Protein 4G6D (pdb70)

Solvent-accessible surface area: 13096 Å² total; per-residue (Å²): 99,93,85,49,27,48,66,12,5,70,86,3,43,12,12,20,6,10,3,0,31,4,51,76,9,66,20,15,63,87,96,5,13,24,34,1,0,2,39,2,10,6,39,91,114,75,107,0,116,85,8,32,57,87,3,80,46,70,57,184,91,155,5,22,6,76,31,113,70,53,104,65,0,24,0,47,0,65,27,118,111,188,68,99,102,79,26,86,134,1,40,6,101,40,2,16,18,0,9,0,5,3,7,0,0,14,0,35,18,4,91,101,31,83,29,0,26,4,78,25,40,225,22,109,15,38,58,13,4,53,2,108,97,76,69,119,118,46,10,152,57,92,89,43,30,0,78,42,51,154,13,105,0,45,14,0,73,133,34,1,58,111,7,5,103,81,0,108,145,90,58,8,29,8,23,70,91,176,51,72,52,106,49,1,94,79,0,3,119,46,0,0,84,42,0,77,52,15,45,82,88,3,24,76,111,50,43,119,64,51,84,111,102,36,56,64,118,12,86,163,85,66,156,94,45,32,6,40,52,0,0,59,116,34,46,129,56,7,33,68,44,0,9,25,1,1,16,0,1,5,0,0,7,15,0,71,61,24,31,125

Sequence (260 aa):
MKEQLEDVLDTLTDREENVLRLRFGLDDGRTRTLEEVGKVFGVTRERIRQIEAKALRKLRHPMKLKILDKDNATLNVFHRNKEHKTIDNVPTANLVDWYPLSNAYEYKLSRNGEYLELKRLRSTLPSSYGLDDNNQDIIRDNNHRCKIGYWYNPAVRKDNLKIIEKKAKQYGLPIITEEEYDANTVEEQGFRDIGVIFQSLKTIVVTRYLEGKTEEELRIFNMKSEESQLNEALKESDFSVDLTYSDLGQIYNMLLLMKKISK

Radius of gyration: 18.85 Å; Cα contacts (8 Å, |Δi|>4): 383; chains: 2; bounding box: 41×58×44 Å

CATH classification: 1.10.10.10

B-factor: mean 64.79, std 20.41, range [29.67, 164.56]

Nearest PDB structures (foldseek):
  4g94-assembly1_A  TM=1.016E+00  e=2.029E-08  Staphylococcus aureus subsp. aureus NCTC 8325
  6onu-assembly4_H  TM=9.086E-01  e=3.773E-06  Mycobacterium tuberculosis H37Rv
  6cuu-assembly1_F  TM=8.692E-01  e=2.028E-05  Thermus thermophilus HB27
  6kqn-assembly1_F  TM=8.540E-01  e=2.154E-05  Thermus thermophilus HB8
  6lts-assembly1_F  TM=8.524E-01  e=3.088E-05  Thermus thermophilus HB8

Foldseek 3Di:
DLVLLVVLLVPDDPLLSVLVCQQCVVDVNDHDQLVVSCVVVVHDSVVSVVSVVVSVVSSPDD/DDWADPELFWIKDWAAEDDRDIDIGTRDGLLPCLFAPALFPQWDWHADNVRQKTWIAGHPDPADDFLPDRHDDVVQRVDQLQIGGPPRRGRNRRNVVSVVLQVVCVVQVADFSNDDDALVRLVVNVVSLVVVVVVLLVVLLVVCCVPVVDPCVVVLVVDDSVVSSVVSVVPDDVVSSNVVRSSSSVVSRSVSRNSSRD

Secondary structure (DSSP, 8-state):
-HHHHHHHHHTS-HHHHHHHHHHHTTTTS----HHHHHHHHTS-HHHHHHHHHHHHHHHH--/-EEEE-SSSEEEEEEEEETTEEEEEEEEESTTGGGTS---TTEEEEE-TTSSEEEEEE-S--SPPBTTBSS--HHHHSSGGGSEETTT---HHHHHHHHHHHHHHHHTT---TTS---HHHHHHHHHHHHHHHHHHHHHHHHHHHHTT-STTHHHHTTS-HHHHHHHHHHT--HHHHHHHHHHHHHHHHHHHHHHHH-

Organism: Staphylococcus aureus (strain NCTC 8325 / PS 47) (NCBI:txid93061)

InterPro domains:
  IPR000943 RNA polymerase sigma-70 [PR00046] (159-172)
  IPR000943 RNA polymerase sigma-70 [PR00046] (183-191)
  IPR000943 RNA polymerase sigma-70 [PR00046] (307-319)
  IPR000943 RNA polymerase sigma-70 [PR00046] (328-343)
  IPR000943 RNA polymerase sigma-70 [PR00046] (343-354)
  IPR000943 RNA polymerase sigma-70 [PS00715] (159-172)
  IPR000943 RNA polymerase sigma-70 [PS00716] (328-354)
  IPR007127 RNA polymerase sigma factor 70, region 1.1 [PF03979] (24-79)
  IPR007624 RNA polymerase sigma-70 region 3 [PF04539] (214-290)
  IPR007627 RNA polymerase sigma-70 region 2 [PF04542] (135-205)
  IPR007630 RNA polymerase sigma-70 region 4 [PF04545] (303-356)
  IPR009042 RNA polymerase sigma-70 region 1.2 [PF00140] (97-129)
  IPR012760 RNA polymerase sigma factor RpoD, C-terminal [TIGR02393] (131-367)
  IPR013324 RNA polymerase sigma factor, region 3/4-like [SSF88659] (208-281)
  IPR013324 RNA polymerase sigma factor, region 3/4-like [SSF88659] (265-366)
  IPR013325 RNA polymerase sigma factor, region 2 [SSF88946] (96-205)
  IPR014284 RNA polymerase sigma-70-like domain [TIGR02937] (133-356)
  IPR028630 RNA polymerase sigma factor RpoD [MF_00963] (13-368)
  IPR036388 Winged helix-like DNA-binding domain superfamily [G3DSA:1.10.10.10] (208-284)
  IPR036388 Winged helix-like DNA-binding domain superfamily [G3DSA:1.10.10.10] (285-368)

Structure (mmCIF, N/CA/C/O backbone):
data_4G6D
#
_entry.id   4G6D
#
_cell.length_a   38.381
_cell.length_b   64.724
_cell.length_c   108.721
_cell.angle_alpha   90.00
_cell.angle_beta   90.00
_cell.angle_gamma   90.00
#
_symmetry.space_group_name_H-M   'P 21 21 21'
#
loop_
_entity.id
_entity.type
_entity.pdbx_description
1 polymer 'RNA polymerase sigma factor rpoD'
2 polymer ORF067
3 water water
#
loop_
_atom_site.group_PDB
_atom_site.id
_atom_site.type_symbol
_atom_site.label_atom_id
_atom_site.label_alt_id
_atom_site.label_comp_id
_atom_site.label_asym_id
_atom_site.label_entity_id
_atom_site.label_seq_id
_atom_site.pdbx_PDB_ins_code
_atom_site.Cartn_x
_atom_site.Cartn_y
_atom_site.Cartn_z
_atom_site.occupancy
_atom_site.B_iso_or_equiv
_atom_site.auth_seq_id
_atom_site.auth_comp_id
_atom_site.auth_asym_id
_atom_site.auth_atom_id
_atom_site.pdbx_PDB_model_num
ATOM 1 N N . MET A 1 1 ? 32.251 5.515 -4.880 1.00 116.15 538 MET A N 1
ATOM 2 C CA . MET A 1 1 ? 31.490 6.314 -3.927 1.00 116.23 538 MET A CA 1
ATOM 3 C C . MET A 1 1 ? 32.151 6.282 -2.559 1.00 116.21 538 MET A C 1
ATOM 4 O O . MET A 1 1 ? 31.548 5.834 -1.589 1.00 116.00 538 MET A O 1
ATOM 6 N N . LYS A 1 2 ? 33.397 6.744 -2.492 1.00 116.90 539 LYS A N 1
ATOM 7 C CA . LYS A 1 2 ? 34.138 6.784 -1.232 1.00 114.01 539 LYS A CA 1
ATOM 8 C C . LYS A 1 2 ? 33.747 7.993 -0.387 1.00 112.24 539 LYS A C 1
ATOM 9 O O . LYS A 1 2 ? 33.630 7.900 0.835 1.00 111.53 539 LYS A O 1
ATOM 11 N N . GLU A 1 3 ? 33.546 9.128 -1.045 1.00 111.01 540 GLU A N 1
ATOM 12 C CA . GLU A 1 3 ? 33.187 10.357 -0.349 1.00 109.95 540 GLU A CA 1
ATOM 13 C C . GLU A 1 3 ? 31.709 10.364 0.032 1.00 107.71 540 GLU A C 1
ATOM 14 O O . GLU A 1 3 ? 31.335 10.804 1.125 1.00 106.56 540 GLU A O 1
ATOM 1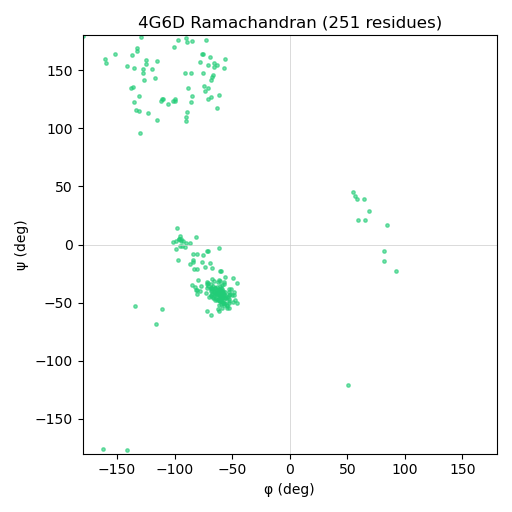6 N N . GLN A 1 4 ? 30.873 9.876 -0.880 1.00 106.51 541 GLN A N 1
ATOM 17 C CA . GLN A 1 4 ? 29.433 9.848 -0.662 1.00 104.02 541 GLN A CA 1
ATOM 18 C C . GLN A 1 4 ? 29.067 8.854 0.438 1.00 98.84 541 GLN A C 1
ATOM 19 O O . GLN A 1 4 ? 28.237 9.153 1.310 1.00 97.93 541 GLN A O 1
ATOM 21 N N . LEU A 1 5 ? 29.695 7.679 0.402 1.00 94.31 542 LEU A N 1
ATOM 22 C CA . LEU A 1 5 ? 29.468 6.669 1.430 1.00 87.59 542 LEU A CA 1
ATOM 23 C C . LEU A 1 5 ? 29.875 7.214 2.786 1.00 84.32 542 LEU A C 1
ATOM 24 O O . LEU A 1 5 ? 29.195 6.980 3.782 1.00 81.84 542 LEU A O 1
ATOM 29 N N . GLU A 1 6 ? 30.973 7.962 2.806 1.00 83.66 543 GLU A N 1
ATOM 30 C CA . GLU A 1 6 ? 31.425 8.644 4.014 1.00 80.01 543 GLU A CA 1
ATOM 31 C C . GLU A 1 6 ? 30.405 9.666 4.533 1.00 75.21 543 GLU A C 1
ATOM 32 O O . GLU A 1 6 ? 30.092 9.687 5.729 1.00 75.45 543 GLU A O 1
ATOM 34 N N . ASP A 1 7 ? 29.881 10.509 3.649 1.00 72.84 544 ASP A N 1
ATOM 35 C CA . ASP A 1 7 ? 28.868 11.471 4.080 1.00 70.86 544 ASP A CA 1
ATOM 36 C C . ASP A 1 7 ? 27.669 10.732 4.672 1.00 66.08 544 ASP A C 1
ATOM 37 O O . ASP A 1 7 ? 27.145 11.145 5.702 1.00 67.90 544 ASP A O 1
ATOM 39 N N . VAL A 1 8 ? 27.269 9.620 4.054 1.00 60.64 545 VAL A N 1
ATOM 40 C CA . VAL A 1 8 ? 26.200 8.780 4.632 1.00 60.50 545 VAL A CA 1
ATOM 41 C C . VAL A 1 8 ? 26.564 8.243 6.013 1.00 53.71 545 VAL A C 1
ATOM 42 O O . VAL A 1 8 ? 25.780 8.318 6.953 1.00 51.53 545 VAL A O 1
ATOM 46 N N . LEU A 1 9 ? 27.760 7.690 6.141 1.00 54.72 546 LEU A N 1
ATOM 47 C CA . LEU A 1 9 ? 28.160 7.139 7.424 1.00 53.65 546 LEU A CA 1
ATOM 48 C C . LEU A 1 9 ? 28.091 8.206 8.506 1.00 51.99 546 LEU A C 1
ATOM 49 O O . LEU A 1 9 ? 27.739 7.923 9.650 1.00 50.82 546 LEU A O 1
ATOM 54 N N . ASP A 1 10 ? 28.382 9.448 8.140 1.00 57.53 547 ASP A N 1
ATOM 55 C CA . ASP A 1 10 ? 28.308 10.531 9.120 1.00 60.13 547 ASP A CA 1
ATOM 56 C C . ASP A 1 10 ? 26.899 10.712 9.702 1.00 58.81 547 ASP A C 1
ATOM 57 O O . ASP A 1 10 ? 26.732 11.238 10.803 1.00 58.16 547 ASP A O 1
ATOM 62 N N . THR A 1 11 ? 25.887 10.262 8.970 1.00 56.95 548 THR A N 1
ATOM 63 C CA . THR A 1 11 ? 24.517 10.368 9.460 1.00 57.16 548 THR A CA 1
ATOM 64 C C . THR A 1 11 ? 24.051 9.148 10.257 1.00 54.21 548 THR A C 1
ATOM 65 O O . THR A 1 11 ? 22.933 9.138 10.757 1.00 49.75 548 THR A O 1
ATOM 69 N N . LEU A 1 12 ? 24.896 8.119 10.384 1.00 48.54 549 LEU A N 1
ATOM 70 C CA . LEU A 1 12 ? 24.473 6.938 11.132 1.00 45.45 549 LEU A CA 1
ATOM 71 C C . LEU A 1 12 ? 25.057 6.972 12.515 1.00 45.56 549 LEU A C 1
ATOM 72 O O . LEU A 1 12 ? 25.990 7.727 12.766 1.00 50.19 549 LEU A O 1
ATOM 77 N N . THR A 1 13 ? 24.604 6.081 13.385 1.00 37.07 550 THR A N 1
ATOM 78 C CA . THR A 1 13 ? 25.176 5.977 14.733 1.00 36.51 550 THR A CA 1
ATOM 79 C C . THR A 1 13 ? 26.513 5.280 14.611 1.00 34.07 550 THR A C 1
ATOM 80 O O . THR A 1 13 ? 26.774 4.698 13.561 1.00 35.83 550 THR A O 1
ATOM 84 N N . ASP A 1 14 ? 27.360 5.362 15.645 1.00 38.62 551 ASP A N 1
ATOM 85 C CA . ASP A 1 14 ? 28.607 4.557 15.671 1.00 39.61 551 ASP A CA 1
ATOM 86 C C . ASP A 1 14 ? 28.337 3.103 15.270 1.00 37.71 551 ASP A C 1
ATOM 87 O O . ASP A 1 14 ? 29.017 2.549 14.390 1.00 39.45 551 ASP A O 1
ATOM 92 N N . ARG A 1 15 ? 27.340 2.477 15.890 1.00 36.68 552 ARG A N 1
ATOM 93 C CA . ARG A 1 15 ? 27.100 1.042 15.610 1.00 36.28 552 ARG A CA 1
ATOM 94 C C . ARG A 1 15 ? 26.754 0.724 14.142 1.00 36.73 552 ARG A C 1
ATOM 95 O O . ARG A 1 15 ? 27.298 -0.226 13.545 1.00 35.45 552 ARG A O 1
ATOM 103 N N . GLU A 1 16 ? 25.835 1.504 13.563 1.00 36.69 553 GLU A N 1
ATOM 104 C CA . GLU A 1 16 ? 25.439 1.306 12.170 1.00 35.77 553 GLU A CA 1
ATOM 105 C C . GLU A 1 16 ? 26.581 1.569 11.208 1.00 33.67 553 GLU A C 1
ATOM 106 O O . GLU A 1 16 ? 26.784 0.833 10.224 1.00 43.15 553 GLU A O 1
ATOM 112 N N . GLU A 1 17 ? 27.319 2.650 11.479 1.00 35.20 554 GLU A N 1
ATOM 113 C CA . GLU A 1 17 ? 28.453 2.979 10.610 1.00 38.08 554 GLU A CA 1
ATOM 114 C C . GLU A 1 17 ? 29.434 1.822 10.625 1.00 40.29 554 GLU A C 1
ATOM 115 O O . GLU A 1 17 ? 29.928 1.405 9.577 1.00 41.20 554 GLU A O 1
ATOM 121 N N . ASN A 1 18 ? 29.715 1.282 11.803 1.00 41.23 555 ASN A N 1
ATOM 122 C CA . ASN A 1 18 ? 30.714 0.203 11.849 1.00 36.73 555 ASN A CA 1
ATOM 123 C C . ASN A 1 18 ? 30.247 -1.112 11.237 1.00 39.07 555 ASN A C 1
ATOM 124 O O . ASN A 1 18 ? 31.046 -1.838 10.642 1.00 38.65 555 ASN A O 1
ATOM 129 N N . VAL A 1 19 ? 28.944 -1.408 11.356 1.00 37.71 556 VAL A N 1
ATOM 130 C CA . VAL A 1 19 ? 28.362 -2.457 10.523 1.00 36.75 556 VAL A CA 1
ATOM 131 C C . VAL A 1 19 ? 28.768 -2.310 9.054 1.00 38.07 556 VAL A C 1
ATOM 132 O O . VAL A 1 19 ? 29.182 -3.292 8.402 1.00 38.10 556 VAL A O 1
ATOM 136 N N . LEU A 1 20 ? 28.649 -1.090 8.534 1.00 38.81 557 LEU A N 1
ATOM 137 C CA . LEU A 1 20 ? 28.884 -0.883 7.106 1.00 43.89 557 LEU A CA 1
ATOM 138 C C . LEU A 1 20 ? 30.353 -0.877 6.749 1.00 46.64 557 LEU A C 1
ATOM 139 O O . LEU A 1 20 ? 30.745 -1.327 5.669 1.00 49.94 557 LEU A O 1
ATOM 144 N N . ARG A 1 21 ? 31.168 -0.339 7.644 1.00 45.12 558 ARG A N 1
ATOM 145 C CA . ARG A 1 21 ? 32.606 -0.358 7.430 1.00 44.89 558 ARG A CA 1
ATOM 146 C C . ARG A 1 21 ? 33.060 -1.817 7.320 1.00 44.63 558 ARG A C 1
ATOM 147 O O . ARG A 1 21 ? 33.707 -2.191 6.345 1.00 48.44 558 ARG A O 1
ATOM 155 N N . LEU A 1 22 ? 32.671 -2.643 8.285 1.00 41.10 559 LEU A N 1
ATOM 156 C CA . LEU A 1 22 ? 32.994 -4.075 8.230 1.00 45.87 559 LEU A CA 1
ATOM 157 C C . LEU A 1 22 ? 32.519 -4.712 6.938 1.00 50.32 559 LEU A C 1
ATOM 158 O O . LEU A 1 22 ? 33.288 -5.370 6.208 1.00 51.72 559 LEU A O 1
ATOM 163 N N . ARG A 1 23 ? 31.224 -4.538 6.682 1.00 45.47 560 ARG A N 1
ATOM 164 C CA . ARG A 1 23 ? 30.576 -5.093 5.506 1.00 52.11 560 ARG A CA 1
ATOM 165 C C . ARG A 1 23 ? 31.311 -4.814 4.202 1.00 54.53 560 ARG A C 1
ATOM 166 O O . ARG A 1 23 ? 31.538 -5.722 3.392 1.00 55.55 560 ARG A O 1
ATOM 174 N N . PHE A 1 24 ? 31.662 -3.546 4.003 1.00 51.94 561 PHE A N 1
ATOM 175 C CA . PHE A 1 24 ? 32.259 -3.093 2.761 1.00 52.38 561 PHE A CA 1
ATOM 176 C C . PHE A 1 24 ? 33.775 -3.042 2.803 1.00 52.32 561 PHE A C 1
ATOM 177 O O . PHE A 1 24 ? 34.403 -2.565 1.864 1.00 51.50 561 PHE A O 1
ATOM 185 N N . GLY A 1 25 ? 34.354 -3.498 3.905 1.00 50.44 562 GLY A N 1
ATOM 186 C CA . GLY A 1 25 ? 35.795 -3.614 4.009 1.00 54.34 562 GLY A CA 1
ATOM 187 C C . GLY A 1 25 ? 36.478 -2.269 3.950 1.00 59.17 562 GLY A C 1
ATOM 188 O O . GLY A 1 25 ? 37.533 -2.137 3.352 1.00 62.31 562 GLY A O 1
ATOM 189 N N . LEU A 1 26 ? 35.885 -1.265 4.584 1.00 58.52 563 LEU A N 1
ATOM 190 C CA . LEU A 1 26 ? 36.378 0.103 4.455 1.00 53.98 563 LEU A CA 1
ATOM 191 C C . LEU A 1 26 ? 37.682 0.348 5.213 1.00 54.25 563 LEU A C 1
ATOM 192 O O . LEU A 1 26 ? 38.399 1.299 4.939 1.00 55.16 563 LEU A O 1
ATOM 197 N N . ASP A 1 27 ? 37.987 -0.519 6.164 1.00 52.03 564 ASP A N 1
ATOM 198 C CA . ASP A 1 27 ? 39.175 -0.365 6.995 1.00 48.98 564 ASP A CA 1
ATOM 199 C C . ASP A 1 27 ? 40.251 -1.433 6.719 1.00 54.57 564 ASP A C 1
ATOM 200 O O . ASP A 1 27 ? 41.417 -1.095 6.527 1.00 55.40 564 ASP A O 1
ATOM 205 N N . ASP A 1 28 ? 39.883 -2.713 6.812 1.00 54.69 565 ASP A N 1
ATOM 206 C CA . ASP A 1 28 ? 40.830 -3.811 6.571 1.00 57.29 565 ASP A CA 1
ATOM 207 C C . ASP A 1 28 ? 40.883 -4.269 5.114 1.00 62.57 565 ASP A C 1
ATOM 208 O O . ASP A 1 28 ? 41.574 -5.213 4.781 1.00 66.73 565 ASP A O 1
ATOM 213 N N . GLY A 1 29 ? 40.118 -3.620 4.254 1.00 63.22 566 GLY A N 1
ATOM 214 C CA . GLY A 1 29 ? 40.131 -3.947 2.840 1.00 65.27 566 GLY A CA 1
ATOM 215 C C . GLY A 1 29 ? 39.284 -5.133 2.407 1.00 66.60 566 GLY A C 1
ATOM 216 O O . GLY A 1 29 ? 39.029 -5.314 1.221 1.00 69.13 566 GLY A O 1
ATOM 217 N N . ARG A 1 30 ? 38.839 -5.939 3.360 1.00 65.58 567 ARG A N 1
ATOM 218 C CA . ARG A 1 30 ? 38.117 -7.168 3.039 1.00 68.50 567 ARG A CA 1
ATOM 219 C C . ARG A 1 30 ? 36.639 -7.013 3.314 1.00 64.29 567 ARG A C 1
ATOM 220 O O . ARG A 1 30 ? 36.249 -6.748 4.442 1.00 60.10 567 ARG A O 1
ATOM 228 N N . THR A 1 31 ? 35.820 -7.187 2.283 1.00 67.01 568 THR A N 1
ATOM 229 C CA . THR A 1 31 ? 34.373 -7.182 2.452 1.00 68.58 568 THR A CA 1
ATOM 230 C C . THR A 1 31 ? 34.006 -8.403 3.289 1.00 67.65 568 THR A C 1
ATOM 231 O O . THR A 1 31 ? 34.738 -9.394 3.293 1.00 68.85 568 THR A O 1
ATOM 235 N N . ARG A 1 32 ? 32.903 -8.325 4.027 1.00 62.51 569 ARG A N 1
ATOM 236 C CA . ARG A 1 32 ? 32.520 -9.412 4.915 1.00 60.27 569 ARG A CA 1
ATOM 237 C C . ARG A 1 32 ? 31.083 -9.857 4.659 1.00 63.15 569 ARG A C 1
ATOM 238 O O . ARG A 1 32 ? 30.226 -9.054 4.264 1.00 65.51 569 ARG A O 1
ATOM 246 N N . THR A 1 33 ? 30.832 -11.146 4.866 1.00 63.03 570 THR A N 1
ATOM 247 C CA . THR A 1 33 ? 29.509 -11.717 4.648 1.00 67.78 570 THR A CA 1
ATOM 248 C C . THR A 1 33 ? 28.537 -11.123 5.659 1.00 66.40 570 THR A C 1
ATOM 249 O O . THR A 1 33 ? 28.944 -10.668 6.727 1.00 63.38 570 THR A O 1
ATOM 253 N N . LEU A 1 34 ? 27.252 -11.132 5.340 1.00 68.18 571 LEU A N 1
ATOM 254 C CA . LEU A 1 34 ? 26.266 -10.624 6.287 1.00 64.81 571 LEU A CA 1
ATOM 255 C C . LEU A 1 34 ? 26.347 -11.431 7.562 1.00 60.72 571 LEU A C 1
ATOM 256 O O . LEU A 1 34 ? 25.968 -10.959 8.625 1.00 56.65 571 LEU A O 1
ATOM 261 N N . GLU A 1 35 ? 26.868 -12.645 7.448 1.00 62.56 572 GLU A N 1
ATOM 262 C CA . GLU A 1 35 ? 26.970 -13.548 8.582 1.00 61.60 572 GLU A CA 1
ATOM 263 C C . GLU A 1 35 ? 28.167 -13.235 9.454 1.00 55.51 572 GLU A C 1
ATOM 264 O O . GLU A 1 35 ? 28.078 -13.298 10.680 1.00 56.24 572 GLU A O 1
ATOM 270 N N . GLU A 1 36 ? 29.306 -12.943 8.837 1.00 54.31 573 GLU A N 1
ATOM 271 C CA . GLU A 1 36 ? 30.437 -12.481 9.626 1.00 53.72 573 GLU A CA 1
ATOM 272 C C . GLU A 1 36 ? 29.998 -11.219 10.364 1.00 49.37 573 GLU A C 1
ATOM 273 O O . GLU A 1 36 ? 30.230 -11.075 11.575 1.00 49.54 573 GLU A O 1
ATOM 279 N N . VAL A 1 37 ? 29.340 -10.309 9.650 1.00 48.73 574 VAL A N 1
ATOM 280 C CA . VAL A 1 37 ? 29.015 -9.020 10.269 1.00 47.30 574 VAL A CA 1
ATOM 281 C C . VAL A 1 37 ? 28.006 -9.217 11.395 1.00 44.45 574 VAL A C 1
ATOM 282 O O . VAL A 1 37 ? 28.188 -8.720 12.504 1.00 41.47 574 VAL A O 1
ATOM 286 N N . GLY A 1 38 ? 26.977 -10.013 11.127 1.00 49.93 575 GLY A N 1
ATOM 287 C CA . GLY A 1 38 ? 25.995 -10.376 12.141 1.00 46.07 575 GLY A CA 1
ATOM 288 C C . GLY A 1 38 ? 26.599 -11.026 13.373 1.00 45.74 575 GLY A C 1
ATOM 289 O O . GLY A 1 38 ? 26.205 -10.727 14.497 1.00 47.76 575 GLY A O 1
ATOM 290 N N . LYS A 1 39 ? 27.574 -11.904 13.180 1.00 44.02 576 LYS A N 1
ATOM 291 C CA . LYS A 1 39 ? 28.273 -12.476 14.320 1.00 45.21 576 LYS A CA 1
ATOM 292 C C . LYS A 1 39 ? 29.023 -11.405 15.122 1.00 48.83 576 LYS A C 1
ATOM 293 O O . LYS A 1 39 ? 28.993 -11.412 16.351 1.00 48.75 576 LYS A O 1
ATOM 299 N N . VAL A 1 40 ? 29.694 -10.477 14.442 1.00 44.91 577 VAL A N 1
ATOM 300 C CA . VAL A 1 40 ? 30.416 -9.418 15.171 1.00 39.71 577 VAL A CA 1
ATOM 301 C C . VAL A 1 40 ? 29.456 -8.569 15.974 1.00 37.52 577 VAL A C 1
ATOM 302 O O . VAL A 1 40 ? 29.788 -8.044 17.049 1.00 38.06 577 VAL A O 1
ATOM 306 N N . PHE A 1 41 ? 28.248 -8.421 15.454 1.00 37.24 578 PHE A N 1
ATOM 307 C CA . PHE A 1 41 ? 27.258 -7.603 16.174 1.00 36.62 578 PHE A CA 1
ATOM 308 C C . PHE A 1 41 ? 26.250 -8.379 17.022 1.00 37.63 578 PHE A C 1
ATOM 309 O O . PHE A 1 41 ? 25.447 -7.796 17.750 1.00 39.93 578 PHE A O 1
ATOM 317 N N . GLY A 1 42 ? 26.320 -9.697 16.951 1.00 40.40 579 GLY A N 1
ATOM 318 C CA . GLY A 1 42 ? 25.319 -10.524 17.605 1.00 44.15 579 GLY A CA 1
ATOM 319 C C . GLY A 1 42 ? 23.896 -10.256 17.146 1.00 42.88 579 GLY A C 1
ATOM 320 O O . GLY A 1 42 ? 22.974 -10.239 17.963 1.00 45.21 579 GLY A O 1
ATOM 321 N N . VAL A 1 43 ? 23.718 -10.021 15.846 1.00 40.98 580 VAL A N 1
ATOM 322 C CA . VAL A 1 43 ? 22.377 -9.817 15.269 1.00 41.79 580 VAL A CA 1
ATOM 323 C C . VAL A 1 43 ? 22.267 -10.681 14.032 1.00 42.36 580 VAL A C 1
ATOM 324 O O . VAL A 1 43 ? 23.261 -11.238 13.578 1.00 48.04 580 VAL A O 1
ATOM 328 N N . THR A 1 44 ? 21.066 -10.816 13.485 1.00 47.15 581 THR A N 1
ATOM 329 C CA . THR A 1 44 ? 20.871 -11.679 12.328 1.00 54.28 581 THR A CA 1
ATOM 330 C C . THR A 1 44 ? 21.370 -11.070 11.030 1.00 57.00 581 THR A C 1
ATOM 331 O O . THR A 1 44 ? 21.597 -9.867 10.936 1.00 54.99 581 THR A O 1
ATOM 335 N N . ARG A 1 45 ? 21.522 -11.939 10.036 1.00 55.81 582 ARG A N 1
ATOM 336 C CA . ARG A 1 45 ? 21.853 -11.580 8.661 1.00 59.11 582 ARG A CA 1
ATOM 337 C C . ARG A 1 45 ? 20.888 -10.516 8.116 1.00 57.53 582 ARG A C 1
ATOM 338 O O . ARG A 1 45 ? 21.297 -9.581 7.406 1.00 56.99 582 ARG A O 1
ATOM 346 N N . GLU A 1 46 ? 19.620 -10.648 8.495 1.00 56.89 583 GLU A N 1
ATOM 347 C CA . GLU A 1 46 ? 18.550 -9.767 8.031 1.00 59.30 583 GLU A CA 1
ATOM 348 C C . GLU A 1 46 ? 18.697 -8.342 8.586 1.00 60.28 583 GLU A C 1
ATOM 349 O O . GLU A 1 46 ? 18.548 -7.375 7.853 1.00 61.45 583 GLU A O 1
ATOM 355 N N . ARG A 1 47 ? 18.994 -8.217 9.872 1.00 56.05 584 ARG A N 1
ATOM 356 C CA . ARG A 1 47 ? 19.217 -6.905 10.476 1.00 57.95 584 ARG A CA 1
ATOM 357 C C . ARG A 1 47 ? 20.395 -6.164 9.824 1.00 50.14 584 ARG A C 1
ATOM 358 O O . ARG A 1 47 ? 20.344 -4.956 9.579 1.00 53.56 584 ARG A O 1
ATOM 366 N N . ILE A 1 48 ? 21.450 -6.894 9.514 1.00 48.38 585 ILE A N 1
ATOM 367 C CA . ILE A 1 48 ? 22.579 -6.289 8.817 1.00 44.40 585 ILE A CA 1
ATOM 368 C C . ILE A 1 48 ? 22.101 -5.832 7.449 1.00 45.50 585 ILE A C 1
ATOM 369 O O . ILE A 1 48 ? 22.433 -4.743 6.985 1.00 44.02 585 ILE A O 1
ATOM 374 N N . ARG A 1 49 ? 21.307 -6.681 6.799 1.00 51.13 586 ARG A N 1
ATOM 375 C CA . ARG A 1 49 ? 20.743 -6.329 5.500 1.00 56.20 586 ARG A CA 1
ATOM 376 C C . ARG A 1 49 ? 19.885 -5.050 5.529 1.00 56.18 586 ARG A C 1
ATOM 377 O O . ARG A 1 49 ? 19.923 -4.250 4.585 1.00 56.67 586 ARG A O 1
ATOM 385 N N . GLN A 1 50 ? 19.118 -4.858 6.603 1.00 54.72 587 GLN A N 1
ATOM 386 C CA . GLN A 1 50 ? 18.287 -3.660 6.752 1.00 53.16 587 GLN A CA 1
ATOM 387 C C . GLN A 1 50 ? 19.163 -2.431 6.943 1.00 50.91 587 GLN A C 1
ATOM 388 O O . GLN A 1 50 ? 18.854 -1.352 6.432 1.00 50.69 587 GLN A O 1
ATOM 394 N N . ILE A 1 51 ? 20.264 -2.594 7.669 1.00 46.69 588 ILE A N 1
ATOM 395 C CA . ILE A 1 51 ? 21.162 -1.462 7.838 1.00 49.25 588 ILE A CA 1
ATOM 396 C C . ILE A 1 51 ? 21.766 -1.073 6.491 1.00 51.48 588 ILE A C 1
ATOM 397 O O . ILE A 1 51 ? 21.767 0.107 6.107 1.00 51.10 588 ILE A O 1
ATOM 402 N N . GLU A 1 52 ? 22.223 -2.079 5.750 1.00 50.09 589 GLU A N 1
ATOM 403 C CA . GLU A 1 52 ? 22.775 -1.849 4.422 1.00 53.33 589 GLU A CA 1
ATOM 404 C C . GLU A 1 52 ? 21.759 -1.151 3.499 1.00 57.89 589 GLU A C 1
ATOM 405 O O . GLU A 1 52 ? 22.102 -0.236 2.746 1.00 60.17 589 GLU A O 1
ATOM 411 N N . ALA A 1 53 ? 20.505 -1.575 3.577 1.00 54.55 590 ALA A N 1
ATOM 412 C CA . ALA A 1 53 ? 19.446 -0.968 2.769 1.00 59.89 590 ALA A CA 1
ATOM 413 C C . ALA A 1 53 ? 19.213 0.498 3.137 1.00 63.31 590 ALA A C 1
ATOM 414 O O . ALA A 1 53 ? 19.099 1.361 2.262 1.00 63.14 590 ALA A O 1
ATOM 416 N N . LYS A 1 54 ? 19.142 0.769 4.438 1.00 63.62 591 LYS A N 1
ATOM 417 C CA . LYS A 1 54 ? 19.029 2.134 4.942 1.00 66.41 591 LYS A CA 1
ATOM 418 C C . LYS A 1 54 ? 20.144 3.026 4.376 1.00 63.65 591 LYS A C 1
ATOM 419 O O . LYS A 1 54 ? 19.910 4.153 3.928 1.00 61.19 591 LYS A O 1
ATOM 425 N N . ALA A 1 55 ? 21.363 2.505 4.386 1.00 60.41 592 ALA A N 1
ATOM 426 C CA . ALA A 1 55 ? 22.492 3.257 3.859 1.00 58.68 592 ALA A CA 1
ATOM 427 C C . ALA A 1 55 ? 22.420 3.469 2.350 1.00 64.17 592 ALA A C 1
ATOM 428 O O . ALA A 1 55 ? 22.773 4.535 1.856 1.00 65.88 592 ALA A O 1
ATOM 430 N N . LEU A 1 56 ? 21.986 2.460 1.608 1.00 67.30 593 LEU A N 1
ATOM 431 C CA . LEU A 1 56 ? 21.880 2.631 0.168 1.00 73.81 593 LEU A CA 1
ATOM 432 C C . LEU A 1 56 ? 20.819 3.674 -0.176 1.00 77.04 593 LEU A C 1
ATOM 433 O O . LEU A 1 56 ? 21.017 4.512 -1.066 1.00 78.62 593 LEU A O 1
ATOM 438 N N . ARG A 1 57 ? 19.705 3.634 0.550 1.00 78.19 594 ARG A N 1
ATOM 439 C CA . ARG A 1 57 ? 18.654 4.627 0.370 1.00 81.26 594 ARG A CA 1
ATOM 440 C C . ARG A 1 57 ? 19.171 6.033 0.681 1.00 80.43 594 ARG A C 1
ATOM 441 O O . ARG A 1 57 ? 18.864 6.980 -0.037 1.00 81.23 594 ARG A O 1
ATOM 443 N N . LYS A 1 58 ? 19.965 6.177 1.738 1.00 78.55 595 LYS A N 1
ATOM 444 C CA . LYS A 1 58 ? 20.535 7.493 2.030 1.00 80.45 595 LYS A CA 1
ATOM 445 C C . LYS A 1 58 ? 21.538 7.893 0.958 1.00 83.25 595 LYS A C 1
ATOM 446 O O . LYS A 1 58 ? 21.719 9.078 0.675 1.00 85.53 595 LYS A O 1
ATOM 452 N N . LEU A 1 59 ? 22.181 6.898 0.358 1.00 82.35 596 LEU A N 1
ATOM 453 C CA . LEU A 1 59 ? 23.230 7.167 -0.606 1.00 83.35 596 LEU A CA 1
ATOM 454 C C . LEU A 1 59 ? 22.609 7.710 -1.877 1.00 89.28 596 LEU A C 1
ATOM 455 O O . LEU A 1 59 ? 23.215 8.539 -2.554 1.00 89.35 596 LEU A O 1
ATOM 460 N N . ARG A 1 60 ? 21.395 7.261 -2.194 1.00 95.82 597 ARG A N 1
ATOM 461 C CA . ARG A 1 60 ? 20.725 7.728 -3.417 1.00 103.63 597 ARG A CA 1
ATOM 462 C C . ARG A 1 60 ? 20.283 9.220 -3.449 1.00 111.35 597 ARG A C 1
ATOM 463 O O . ARG A 1 60 ? 20.396 9.868 -4.492 1.00 113.51 597 ARG A O 1
ATOM 471 N N . HIS A 1 61 ? 19.769 9.748 -2.335 1.00 109.38 598 HIS A N 1
ATOM 472 C CA . HIS A 1 61 ? 19.116 11.070 -2.328 1.00 110.18 598 HIS A CA 1
ATOM 473 C C . HIS A 1 61 ? 19.950 12.371 -2.474 1.00 143.84 598 HIS A C 1
ATOM 474 O O . HIS A 1 61 ? 19.697 13.155 -3.393 1.00 145.26 598 HIS A O 1
ATOM 476 N N . PRO A 1 62 ? 20.939 12.607 -1.585 1.00 141.76 599 PRO A N 1
ATOM 477 C CA . PRO A 1 62 ? 21.612 13.900 -1.720 1.00 141.31 599 PRO A CA 1
ATOM 478 C C . PRO A 1 62 ? 23.070 13.772 -2.145 1.00 138.88 599 PRO A C 1
ATOM 479 O O . PRO A 1 62 ? 23.879 14.582 -1.690 1.00 137.46 599 PRO A O 1
ATOM 483 N N . MET B 2 1 ? 23.776 7.011 19.612 1.00 43.06 1 MET B N 1
ATOM 484 C CA . MET B 2 1 ? 25.107 7.469 20.002 1.00 38.91 1 MET B CA 1
ATOM 485 C C . MET B 2 1 ? 26.033 7.604 18.797 1.00 40.58 1 MET B C 1
ATOM 486 O O . MET B 2 1 ? 26.311 6.632 18.104 1.00 41.23 1 MET B O 1
ATOM 491 N N . LYS B 2 2 ? 26.520 8.823 18.549 1.00 41.65 2 LYS B N 1
ATOM 492 C CA . LYS B 2 2 ? 27.453 9.080 17.459 1.00 37.63 2 LYS B CA 1
ATOM 493 C C . LYS B 2 2 ? 28.606 9.938 17.989 1.00 41.00 2 LYS B C 1
ATOM 494 O O . LYS B 2 2 ? 28.394 11.085 18.372 1.00 39.83 2 LYS B O 1
ATOM 500 N N . LEU B 2 3 ? 29.817 9.392 17.993 1.00 39.39 3 LEU B N 1
ATOM 501 C CA . LEU B 2 3 ? 31.005 10.146 18.365 1.00 38.61 3 LEU B CA 1
ATOM 502 C C . LEU B 2 3 ? 31.675 10.573 17.086 1.00 44.34 3 LEU B C 1
ATOM 503 O O . LEU B 2 3 ? 31.987 9.741 16.252 1.00 45.50 3 LEU B O 1
ATOM 508 N N . LYS B 2 4 ? 31.878 11.874 16.926 1.00 46.84 4 LYS B N 1
ATOM 509 C CA . LYS B 2 4 ? 32.599 12.401 15.773 1.00 51.25 4 LYS B CA 1
ATOM 510 C C . LYS B 2 4 ? 33.938 12.930 16.224 1.00 52.13 4 LYS B C 1
ATOM 511 O O . LYS B 2 4 ? 33.999 13.795 17.095 1.00 50.20 4 LYS B O 1
ATOM 517 N N . ILE B 2 5 ? 35.003 12.440 15.598 1.00 52.15 5 ILE B N 1
ATOM 518 C CA . ILE B 2 5 ? 36.343 12.912 15.899 1.00 53.11 5 ILE B CA 1
ATOM 519 C C . ILE B 2 5 ? 36.611 14.086 14.970 1.00 59.45 5 ILE B C 1
ATOM 520 O O . ILE B 2 5 ? 36.675 13.916 13.763 1.00 65.21 5 ILE B O 1
ATOM 525 N N . LEU B 2 6 ? 36.745 15.285 15.529 1.00 61.68 6 LEU B N 1
ATOM 526 C CA . LEU B 2 6 ? 36.957 16.488 14.734 1.00 65.45 6 LEU B CA 1
ATOM 527 C C . LEU B 2 6 ? 38.423 16.672 14.328 1.00 71.60 6 LEU B C 1
ATOM 528 O O . LEU B 2 6 ? 38.732 17.186 13.249 1.00 71.93 6 LEU B O 1
ATOM 533 N N . ASP B 2 7 ? 39.310 16.307 15.242 1.00 71.43 7 ASP B N 1
ATOM 534 C CA . ASP B 2 7 ? 40.744 16.295 14.977 1.00 75.45 7 ASP B CA 1
ATOM 535 C C . ASP B 2 7 ? 41.359 15.423 16.046 1.00 73.87 7 ASP B C 1
ATOM 536 O O . ASP B 2 7 ? 40.632 14.843 16.862 1.00 72.15 7 ASP B O 1
ATOM 541 N N . LYS B 2 8 ? 42.679 15.339 16.050 1.00 75.12 8 LYS B N 1
ATOM 542 C CA . LYS B 2 8 ? 43.387 14.502 17.003 1.00 73.03 8 LYS B CA 1
ATOM 543 C C . LYS B 2 8 ? 42.949 14.773 18.442 1.00 67.20 8 LYS B C 1
ATOM 544 O O . LYS B 2 8 ? 42.928 13.863 19.256 1.00 67.73 8 LYS B O 1
ATOM 546 N N . ASP B 2 9 ? 42.702 16.036 18.779 1.00 62.00 9 ASP B N 1
ATOM 547 C CA . ASP B 2 9 ? 42.326 16.387 20.151 1.00 67.80 9 ASP B CA 1
ATOM 548 C C . ASP B 2 9 ? 40.850 16.562 20.543 1.00 72.77 9 ASP B C 1
ATOM 549 O O . ASP B 2 9 ? 40.547 16.575 21.737 1.00 78.22 9 ASP B O 1
ATOM 554 N N . ASN B 2 10 ? 39.942 16.647 19.569 1.00 68.50 10 ASN B N 1
ATOM 555 C CA . ASN B 2 10 ? 38.574 17.104 19.852 1.00 61.98 10 ASN B CA 1
ATOM 556 C C . ASN B 2 10 ? 37.539 16.299 19.141 1.00 56.16 10 ASN B C 1
ATOM 557 O O . ASN B 2 10 ? 37.653 16.037 17.950 1.00 57.97 10 ASN B O 1
ATOM 562 N N . ALA B 2 11 ? 36.506 15.935 19.885 1.00 51.92 11 ALA B N 1
ATOM 563 C CA . ALA B 2 11 ? 35.381 15.209 19.343 1.00 44.66 11 ALA B CA 1
ATOM 564 C C . ALA B 2 11 ? 34.060 15.863 19.807 1.00 48.71 11 ALA B C 1
ATOM 565 O O . ALA B 2 11 ? 34.065 16.707 20.693 1.00 46.82 11 ALA B O 1
ATOM 567 N N . THR B 2 12 ? 32.949 15.484 19.181 1.00 49.30 12 THR B N 1
ATOM 568 C CA . THR B 2 12 ? 31.634 15.813 19.706 1.00 51.95 12 THR B CA 1
ATOM 569 C C . THR B 2 12 ? 30.869 14.509 19.856 1.00 46.21 12 THR B C 1
ATOM 570 O O . THR B 2 12 ? 31.137 13.502 19.167 1.00 42.54 12 THR B O 1
ATOM 574 N N . LEU B 2 13 ? 29.892 14.504 20.749 1.00 43.24 13 LEU B N 1
ATOM 575 C CA . LEU B 2 13 ? 29.123 13.276 20.916 1.00 38.47 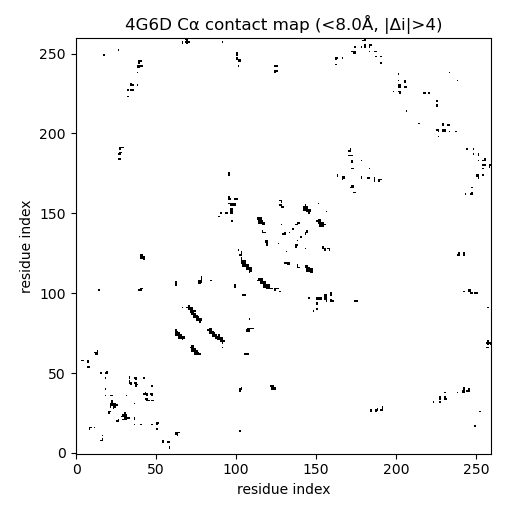13 LEU B CA 1
ATOM 576 C C . LEU B 2 13 ? 27.635 13.573 20.876 1.00 42.25 13 LEU B C 1
ATOM 577 O O . LEU B 2 13 ? 27.148 14.412 21.608 1.00 45.09 13 LEU B O 1
ATOM 582 N N . ASN B 2 14 ? 26.916 12.862 20.025 1.00 42.47 14 ASN B N 1
ATOM 583 C CA . ASN B 2 14 ? 25.476 13.091 19.904 1.00 44.20 14 ASN B CA 1
ATOM 584 C C . ASN B 2 14 ? 24.769 11.864 20.475 1.00 40.52 14 ASN B C 1
ATOM 585 O O . ASN B 2 14 ? 25.079 10.729 20.114 1.00 39.65 14 ASN B O 1
ATOM 590 N N . VAL B 2 15 ? 23.881 12.072 21.432 1.00 45.44 15 VAL B N 1
ATOM 591 C CA . VAL B 2 15 ? 23.194 10.941 22.051 1.00 40.79 15 VAL B CA 1
ATOM 592 C C . VAL B 2 15 ? 21.708 11.203 22.195 1.00 45.13 15 VAL B C 1
ATOM 593 O O . VAL B 2 15 ? 21.272 12.361 22.305 1.00 46.87 15 VAL B O 1
ATOM 597 N N . PHE B 2 16 ? 20.932 10.129 22.184 1.00 44.04 16 PHE B N 1
ATOM 598 C CA . PHE B 2 16 ? 19.497 10.239 22.383 1.00 47.52 16 PHE B CA 1
ATOM 599 C C . PHE B 2 16 ? 19.283 10.680 23.818 1.00 49.54 16 PHE B C 1
ATOM 600 O O . PHE B 2 16 ? 20.031 10.273 24.717 1.00 50.63 16 PHE B O 1
ATOM 608 N N . HIS B 2 17 ? 18.266 11.506 24.033 1.00 53.28 17 HIS B N 1
ATOM 609 C CA . HIS B 2 17 ? 17.924 11.995 25.360 1.00 56.77 17 HIS B CA 1
ATOM 610 C C . HIS B 2 17 ? 16.540 11.513 25.778 1.00 63.37 17 HIS B C 1
ATOM 611 O O . HIS B 2 17 ? 16.406 10.756 26.726 1.00 65.44 17 HIS B O 1
ATOM 618 N N . ARG B 2 18 ? 15.512 12.014 25.105 1.00 67.53 18 ARG B N 1
ATOM 619 C CA . ARG B 2 18 ? 14.121 11.656 25.426 1.00 75.90 18 ARG B CA 1
ATOM 620 C C . ARG B 2 18 ? 13.203 11.961 24.255 1.00 79.81 18 ARG B C 1
ATOM 621 O O . ARG B 2 18 ? 13.529 12.799 23.423 1.00 81.83 18 ARG B O 1
ATOM 629 N N . ASN B 2 19 ? 12.034 11.325 24.217 1.00 82.96 19 ASN B N 1
ATOM 630 C CA . ASN B 2 19 ? 11.079 11.548 23.133 1.00 86.23 19 ASN B CA 1
ATOM 631 C C . ASN B 2 19 ? 11.719 11.408 21.752 1.00 82.94 19 ASN B C 1
ATOM 632 O O . ASN B 2 19 ? 12.208 10.342 21.375 1.00 82.45 19 ASN B O 1
ATOM 637 N N . LYS B 2 20 ? 11.657 12.480 20.976 1.00 85.59 20 LYS B N 1
ATOM 638 C CA . LYS B 2 20 ? 12.371 12.563 19.709 1.00 86.56 20 LYS B CA 1
ATOM 639 C C . LYS B 2 20 ? 13.694 13.343 19.806 1.00 85.33 20 LYS B C 1
ATOM 640 O O . LYS B 2 20 ? 14.376 13.546 18.807 1.00 87.64 20 LYS B O 1
ATOM 646 N N . GLU B 2 21 ? 14.042 13.783 21.013 1.00 81.28 21 GLU B N 1
ATOM 647 C CA . GLU B 2 21 ? 15.152 14.722 21.216 1.00 75.92 21 GLU B CA 1
ATOM 648 C C . GLU B 2 21 ? 16.514 14.056 21.391 1.00 66.08 21 GLU B C 1
ATOM 649 O O . GLU B 2 21 ? 16.658 13.101 22.155 1.00 59.51 21 GLU B O 1
ATOM 655 N N . HIS B 2 22 ? 17.509 14.600 20.694 1.00 67.57 22 HIS B N 1
ATOM 656 C CA . HIS B 2 22 ? 18.911 14.222 20.859 1.00 63.46 22 HIS B CA 1
ATOM 657 C C . HIS B 2 22 ? 19.660 15.437 21.397 1.00 62.56 22 HIS B C 1
ATOM 658 O O . HIS B 2 22 ? 19.199 16.572 21.263 1.00 60.17 22 HIS B O 1
ATOM 665 N N . LYS B 2 23 ? 20.804 15.198 22.033 1.00 57.91 23 LYS B N 1
ATOM 666 C CA . LYS B 2 23 ? 21.629 16.288 22.506 1.00 58.51 23 LYS B CA 1
ATOM 667 C C . LYS B 2 23 ? 23.037 16.098 21.975 1.00 51.37 23 LYS B C 1
ATOM 668 O O . LYS B 2 23 ? 23.527 14.968 21.865 1.00 46.72 23 LYS B O 1
ATOM 674 N N . THR B 2 24 ? 23.673 17.201 21.601 1.00 53.13 24 THR B N 1
ATOM 675 C CA . THR B 2 24 ? 25.062 17.140 21.140 1.00 58.40 24 THR B CA 1
ATOM 676 C C . THR B 2 24 ? 25.985 17.819 22.152 1.00 55.40 24 THR B C 1
ATOM 677 O O . THR B 2 24 ? 25.793 18.986 22.468 1.00 53.28 24 THR B O 1
ATOM 681 N N . ILE B 2 25 ? 26.976 17.070 22.638 1.00 54.05 25 ILE B N 1
ATOM 682 C CA . ILE B 2 25 ? 27.948 17.543 23.616 1.00 56.12 25 ILE B CA 1
ATOM 683 C C . ILE B 2 25 ? 29.235 17.872 22.866 1.00 53.12 25 ILE B C 1
ATOM 684 O O . ILE B 2 25 ? 29.797 17.005 22.181 1.00 50.88 25 ILE B O 1
ATOM 689 N N . ASP B 2 26 ? 29.702 19.094 22.989 1.00 53.00 26 ASP B N 1
ATOM 690 C CA . ASP B 2 26 ? 30.934 19.497 22.312 1.00 58.11 26 ASP B CA 1
ATOM 691 C C . ASP B 2 26 ? 32.144 19.421 23.241 1.00 58.39 26 ASP B C 1
ATOM 692 O O . ASP B 2 26 ? 32.005 19.163 24.440 1.00 55.96 26 ASP B O 1
ATOM 697 N N . ASN B 2 27 ? 33.326 19.692 22.696 1.00 61.33 27 ASN B N 1
ATOM 698 C CA . ASN B 2 27 ? 34.553 19.623 23.494 1.00 60.45 27 ASN B CA 1
ATOM 699 C C . ASN B 2 27 ? 34.724 18.287 24.177 1.00 53.33 27 ASN B C 1
ATOM 700 O O . ASN B 2 27 ? 35.010 18.231 25.367 1.00 71.30 27 ASN B O 1
ATOM 705 N N . VAL B 2 28 ? 34.493 17.213 23.437 1.00 49.82 28 VAL B N 1
ATOM 706 C CA . VAL B 2 28 ? 34.725 15.866 23.962 1.00 52.08 28 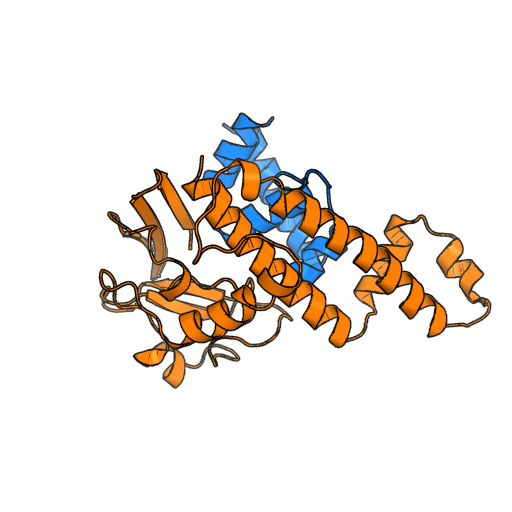VAL B CA 1
ATOM 707 C C . VAL B 2 28 ? 36.197 15.496 23.732 1.00 53.34 28 VAL B C 1
ATOM 708 O O . VAL B 2 28 ? 36.664 15.540 22.613 1.00 52.35 28 VAL B O 1
ATOM 712 N N . PRO B 2 29 ? 36.930 15.171 24.798 1.00 57.50 29 PRO B N 1
ATOM 713 C CA . PRO B 2 29 ? 38.360 14.835 24.679 1.00 62.75 29 PRO B CA 1
ATOM 714 C C . PRO B 2 29 ? 38.594 13.474 23.989 1.00 60.27 29 PRO B C 1
ATOM 715 O O . PRO B 2 29 ? 37.910 12.488 24.293 1.00 59.44 29 PRO B O 1
ATOM 719 N N . THR B 2 30 ? 39.536 13.418 23.053 1.00 59.22 30 THR B N 1
ATOM 720 C CA . THR B 2 30 ? 39.881 12.139 22.424 1.00 60.40 30 THR B CA 1
ATOM 721 C C . THR B 2 30 ? 40.930 11.369 23.221 1.00 56.93 30 THR B C 1
ATOM 722 O O . THR B 2 30 ? 41.085 10.175 23.045 1.00 56.84 30 THR B O 1
ATOM 726 N N . ALA B 2 31 ? 41.612 12.056 24.120 1.00 54.20 31 ALA B N 1
ATOM 727 C CA . ALA B 2 31 ? 42.829 11.524 24.753 1.00 64.82 31 ALA B CA 1
ATOM 728 C C . ALA B 2 31 ? 42.587 10.223 25.521 1.00 72.33 31 ALA B C 1
ATOM 729 O O . ALA B 2 31 ? 43.382 9.282 25.446 1.00 78.18 31 ALA B O 1
ATOM 731 N N . ASN B 2 32 ? 41.520 10.241 26.313 1.00 66.99 32 ASN B N 1
ATOM 732 C CA . ASN B 2 32 ? 41.098 9.177 27.234 1.00 62.66 32 ASN B CA 1
ATOM 733 C C . ASN B 2 32 ? 39.998 8.145 26.846 1.00 54.54 32 ASN B C 1
ATOM 734 O O . ASN B 2 32 ? 39.375 7.588 27.736 1.00 51.94 32 ASN B O 1
ATOM 739 N N . LEU B 2 33 ? 39.621 8.043 25.578 1.00 52.55 33 LEU B N 1
ATOM 740 C CA . LEU B 2 33 ? 38.440 7.283 25.184 1.00 51.91 33 LEU B CA 1
ATOM 741 C C . LEU B 2 33 ? 38.361 5.920 25.853 1.00 52.57 33 LEU B C 1
ATOM 742 O O . LEU B 2 33 ? 37.273 5.430 26.157 1.00 52.50 33 LEU B O 1
ATOM 747 N N . VAL B 2 34 ? 39.516 5.313 26.097 1.00 49.73 34 VAL B N 1
ATOM 748 C CA . VAL B 2 34 ? 39.558 4.007 26.732 1.00 50.02 34 VAL B CA 1
ATOM 749 C C . VAL B 2 34 ? 38.828 4.014 28.085 1.00 49.88 34 VAL B C 1
ATOM 750 O O . VAL B 2 34 ? 38.283 3.001 28.504 1.00 50.82 34 VAL B O 1
ATOM 754 N N . ASP B 2 35 ? 38.782 5.171 28.739 1.00 47.95 35 ASP B N 1
ATOM 755 C CA . ASP B 2 35 ? 38.262 5.271 30.103 1.00 50.89 35 ASP B CA 1
ATOM 756 C C . ASP B 2 35 ? 36.748 5.396 30.178 1.00 49.55 35 ASP B C 1
ATOM 757 O O . ASP B 2 35 ? 36.181 5.393 31.259 1.00 51.00 35 ASP B O 1
ATOM 762 N N . TRP B 2 36 ? 36.128 5.675 29.048 1.00 48.18 36 TRP B N 1
ATOM 763 C CA . TRP B 2 36 ? 34.680 5.977 28.992 1.00 46.96 36 TRP B CA 1
ATOM 764 C C . TRP B 2 36 ? 33.848 5.293 27.898 1.00 44.41 36 TRP B C 1
ATOM 765 O O . TRP B 2 36 ? 32.708 4.876 28.131 1.00 45.93 36 TRP B O 1
ATOM 776 N N . TYR B 2 37 ? 34.317 5.440 26.661 1.00 39.77 37 TYR B N 1
ATOM 777 C CA . TYR B 2 37 ? 33.647 4.936 25.476 1.00 36.15 37 TYR B CA 1
ATOM 778 C C . TYR B 2 37 ? 33.497 3.385 25.407 1.00 42.16 37 TYR B C 1
ATOM 779 O O . TYR B 2 3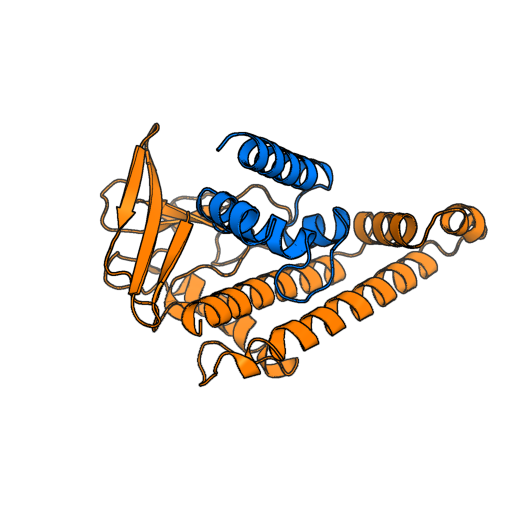7 ? 34.481 2.644 25.370 1.00 41.33 37 TYR B O 1
ATOM 788 N N . PRO B 2 38 ? 32.259 2.894 25.397 1.00 38.62 38 PRO B N 1
ATOM 789 C CA . PRO B 2 38 ? 32.134 1.422 25.338 1.00 35.80 38 PRO B CA 1
ATOM 790 C C . PRO B 2 38 ? 32.572 0.811 24.014 1.00 37.75 38 PRO B C 1
ATOM 791 O O . PRO B 2 38 ? 31.988 1.114 22.971 1.00 36.13 38 PRO B O 1
ATOM 795 N N . LEU B 2 39 ? 33.469 -0.173 24.071 1.00 36.39 39 LEU B N 1
ATOM 796 C CA . LEU B 2 39 ? 33.931 -0.825 22.843 1.00 33.52 39 LEU B CA 1
ATOM 797 C C . LEU B 2 39 ? 32.985 -1.931 22.402 1.00 33.32 39 LEU B C 1
ATOM 798 O O . LEU B 2 39 ? 33.033 -2.402 21.239 1.00 34.15 39 LEU B O 1
ATOM 803 N N . SER B 2 40 ? 32.102 -2.334 23.310 1.00 35.10 40 SER B N 1
ATOM 804 C CA . SER B 2 40 ? 31.159 -3.418 22.989 1.00 34.72 40 SER B CA 1
ATOM 805 C C . SER B 2 40 ? 30.052 -2.986 22.037 1.00 36.42 40 SER B C 1
ATOM 806 O O . SER B 2 40 ? 29.403 -1.962 22.260 1.00 40.89 40 SER B O 1
ATOM 809 N N . ASN B 2 41 ? 29.820 -3.790 21.009 1.00 36.66 41 ASN B N 1
ATOM 810 C CA . ASN B 2 41 ? 28.788 -3.529 20.013 1.00 34.70 41 ASN B CA 1
ATOM 811 C C . ASN B 2 41 ? 27.384 -3.734 20.548 1.00 37.80 41 ASN B C 1
ATOM 812 O O . ASN B 2 41 ? 26.415 -3.491 19.820 1.00 38.81 41 ASN B O 1
ATOM 817 N N . ALA B 2 42 ? 27.270 -4.218 21.785 1.00 35.31 42 ALA B N 1
ATOM 818 C CA . ALA B 2 42 ? 25.958 -4.487 22.388 1.00 39.19 42 ALA B CA 1
ATOM 819 C C . ALA B 2 42 ? 25.426 -3.324 23.239 1.00 40.29 42 ALA B C 1
ATOM 820 O O . ALA B 2 42 ? 24.413 -3.461 23.933 1.00 39.70 42 ALA B O 1
ATOM 822 N N . TYR B 2 43 ? 26.143 -2.209 23.240 1.00 37.88 43 TYR B N 1
ATOM 823 C CA . TYR B 2 43 ? 25.827 -1.118 24.137 1.00 40.63 43 TYR B CA 1
ATOM 824 C C . TYR B 2 43 ? 26.023 0.202 23.439 1.00 42.60 43 TYR B C 1
ATOM 825 O O . TYR B 2 43 ? 26.824 0.310 22.502 1.00 39.07 43 TYR B O 1
ATOM 834 N N . GLU B 2 44 ? 25.283 1.202 23.899 1.00 42.53 44 GLU B N 1
ATOM 835 C CA . GLU B 2 44 ? 25.582 2.579 23.523 1.00 44.12 44 GLU B CA 1
ATOM 836 C C . GLU B 2 44 ? 25.119 3.490 24.638 1.00 41.14 44 GLU B C 1
ATOM 837 O O . GLU B 2 44 ? 24.432 3.036 25.529 1.00 46.41 44 GLU B O 1
ATOM 843 N N . TYR B 2 45 ? 25.588 4.733 24.655 1.00 38.05 45 TYR B N 1
ATOM 844 C CA . TYR B 2 45 ? 25.182 5.714 25.653 1.00 37.81 45 TYR B CA 1
ATOM 845 C C . TYR B 2 45 ? 23.893 6.447 25.278 1.00 42.41 45 TYR B C 1
ATOM 846 O O . TYR B 2 45 ? 23.637 6.672 24.107 1.00 41.64 45 TYR B O 1
ATOM 855 N N . LYS B 2 46 ? 23.106 6.822 26.283 1.00 45.81 46 LYS B N 1
ATOM 856 C CA . LYS B 2 46 ? 22.037 7.812 26.149 1.00 51.45 46 LYS B CA 1
ATOM 857 C C . LYS B 2 46 ? 22.269 8.899 27.183 1.00 51.03 46 LYS B C 1
ATOM 858 O O . LYS B 2 46 ? 22.937 8.652 28.180 1.00 51.68 46 LYS B O 1
ATOM 864 N N . LEU B 2 47 ? 21.696 10.085 26.973 1.00 51.48 47 LEU B N 1
ATOM 865 C CA . LEU B 2 47 ? 21.800 11.165 27.952 1.00 51.77 47 LEU B CA 1
ATOM 866 C C . LEU B 2 47 ? 20.900 10.878 29.136 1.00 58.06 47 LEU B C 1
ATOM 867 O O . LEU B 2 47 ? 19.748 10.478 28.967 1.00 61.27 47 LEU B O 1
ATOM 872 N N . SER B 2 48 ? 21.419 11.104 30.338 1.00 58.65 48 SER B N 1
ATOM 873 C CA . SER B 2 48 ? 20.665 10.834 31.548 1.00 63.14 48 SER B CA 1
ATOM 874 C C . SER B 2 48 ? 19.513 11.825 31.692 1.00 73.29 48 SER B C 1
ATOM 875 O O . SER B 2 48 ? 19.500 12.883 31.048 1.00 75.81 48 SER B O 1
ATOM 878 N N . ARG B 2 49 ? 18.540 11.453 32.516 1.00 74.48 49 ARG B N 1
ATOM 879 C CA . ARG B 2 49 ? 17.354 12.258 32.733 1.00 79.35 49 ARG B CA 1
ATOM 880 C C . ARG B 2 49 ? 17.696 13.723 33.022 1.00 82.32 49 ARG B C 1
ATOM 881 O O . ARG B 2 49 ? 17.046 14.606 32.487 1.00 84.35 49 ARG B O 1
ATOM 883 N N . ASN B 2 50 ? 18.736 13.968 33.825 1.00 81.99 50 ASN B N 1
ATOM 884 C CA . ASN B 2 50 ? 19.153 15.332 34.207 1.00 82.17 50 ASN B CA 1
ATOM 885 C C . ASN B 2 50 ? 20.281 15.996 33.382 1.00 77.91 50 ASN B C 1
ATOM 886 O O . ASN B 2 50 ? 20.670 17.125 33.665 1.00 80.50 50 ASN B O 1
ATOM 891 N N . GLY B 2 51 ? 20.826 15.297 32.393 1.00 70.92 51 GLY B N 1
ATOM 892 C CA . GLY B 2 51 ? 21.835 15.889 31.537 1.00 69.23 51 GLY B CA 1
ATOM 893 C C . GLY B 2 51 ? 23.263 15.907 32.063 1.00 73.14 51 GLY B C 1
ATOM 894 O O . GLY B 2 51 ? 24.164 16.327 31.349 1.00 73.09 51 GLY B O 1
ATOM 895 N N . GLU B 2 52 ? 23.479 15.486 33.307 1.00 76.81 52 GLU B N 1
ATOM 896 C CA . GLU B 2 52 ? 24.829 15.434 33.870 1.00 77.14 52 GLU B CA 1
ATOM 897 C C . GLU B 2 52 ? 25.604 14.194 33.421 1.00 70.66 52 GLU B C 1
ATOM 898 O O . GLU B 2 52 ? 26.834 14.233 33.300 1.00 66.21 52 GLU B O 1
ATOM 904 N N . TYR B 2 53 ? 24.884 13.097 33.173 1.00 69.97 53 TYR B N 1
ATOM 905 C CA . TYR B 2 53 ? 25.514 11.789 32.934 1.00 61.11 53 TYR B CA 1
ATOM 906 C C . TYR B 2 53 ? 25.214 11.174 31.581 1.00 57.81 53 TYR B C 1
ATOM 907 O O . TYR B 2 53 ? 24.162 11.423 30.984 1.00 57.53 53 TYR B O 1
ATOM 916 N N . LEU B 2 54 ? 26.166 10.376 31.100 1.00 49.90 54 LEU B N 1
ATOM 917 C CA . LEU B 2 54 ? 25.940 9.488 29.985 1.00 51.85 54 LEU B CA 1
ATOM 918 C C . LEU B 2 54 ? 25.711 8.126 30.611 1.00 51.98 54 LEU B C 1
ATOM 919 O O . LEU B 2 54 ? 26.533 7.654 31.413 1.00 52.02 54 LEU B O 1
ATOM 924 N N . GLU B 2 55 ? 24.586 7.506 30.272 1.00 54.29 55 GLU B N 1
ATOM 925 C CA . GLU B 2 55 ? 24.211 6.216 30.846 1.00 49.52 55 GLU B CA 1
ATOM 926 C C . GLU B 2 55 ? 24.143 5.122 29.788 1.00 50.86 55 GLU B C 1
ATOM 927 O O . GLU B 2 55 ? 23.716 5.364 28.658 1.00 48.18 55 GLU B O 1
ATOM 933 N N . LEU B 2 56 ? 24.557 3.910 30.163 1.00 50.69 56 LEU B N 1
ATOM 934 C CA . LEU B 2 56 ? 24.636 2.796 29.228 1.00 48.96 56 LEU B CA 1
ATOM 935 C C . LEU B 2 56 ? 23.260 2.234 28.910 1.00 48.40 56 LEU B C 1
ATOM 936 O O . LEU B 2 56 ? 22.381 2.237 29.758 1.00 47.58 56 LEU B O 1
ATOM 941 N N . LYS B 2 57 ? 23.092 1.742 27.686 1.00 50.21 57 LYS B N 1
ATOM 942 C CA . LYS B 2 57 ? 21.888 1.008 27.283 1.00 57.13 57 LYS B CA 1
ATOM 943 C C . LYS B 2 57 ? 22.309 -0.206 26.484 1.00 53.84 57 LYS B C 1
ATOM 944 O O . LYS B 2 57 ? 23.184 -0.109 25.613 1.00 48.16 57 LYS B O 1
ATOM 950 N N . ARG B 2 58 ? 21.683 -1.339 26.789 1.00 54.23 58 ARG B N 1
ATOM 951 C CA . ARG B 2 58 ? 21.964 -2.589 26.099 1.00 55.70 58 ARG B CA 1
ATOM 952 C C . ARG B 2 58 ? 21.129 -2.661 24.833 1.00 52.86 58 ARG B C 1
ATOM 953 O O . ARG B 2 58 ? 19.921 -2.467 24.882 1.00 54.06 58 ARG B O 1
ATOM 961 N N . LEU B 2 59 ? 21.769 -2.924 23.703 1.00 50.15 59 LEU B N 1
ATOM 962 C CA . LEU B 2 59 ? 21.043 -3.068 22.450 1.00 50.36 59 LEU B CA 1
ATOM 963 C C . LEU B 2 59 ? 20.550 -4.511 22.370 1.00 58.15 59 LEU B C 1
ATOM 964 O O . LEU B 2 59 ? 20.955 -5.349 23.182 1.00 61.52 59 LEU B O 1
ATOM 969 N N . ARG B 2 60 ? 19.777 -4.827 21.331 1.00 50.76 60 ARG B N 1
ATOM 970 C CA . ARG B 2 60 ? 19.207 -6.152 21.219 1.00 48.90 60 ARG B CA 1
ATOM 971 C C . ARG B 2 60 ? 20.248 -6.939 20.450 1.00 52.48 60 ARG B C 1
ATOM 972 O O . ARG B 2 60 ? 20.469 -6.712 19.256 1.00 56.33 60 ARG B O 1
ATOM 980 N N . SER B 2 61 ? 20.897 -7.866 21.144 1.00 50.44 61 SER B N 1
ATOM 981 C CA . SER B 2 61 ? 22.044 -8.551 20.574 1.00 48.67 61 SER B CA 1
ATOM 982 C C . SER B 2 61 ? 22.265 -9.825 21.318 1.00 48.70 61 SER B C 1
ATOM 983 O O . SER B 2 61 ? 21.934 -9.898 22.489 1.00 52.74 61 SER B O 1
ATOM 986 N N . THR B 2 62 ? 22.919 -10.791 20.684 1.00 51.23 62 THR B N 1
ATOM 987 C CA . THR B 2 62 ? 23.305 -12.029 21.368 1.00 52.11 62 THR B CA 1
ATOM 988 C C . THR B 2 62 ? 24.723 -11.969 21.923 1.00 50.53 62 THR B C 1
ATOM 989 O O . THR B 2 62 ? 25.218 -12.972 22.431 1.00 54.33 62 THR B O 1
ATOM 993 N N . LEU B 2 63 ? 25.393 -10.827 21.781 1.00 47.29 63 LEU B N 1
ATOM 994 C CA . LEU B 2 63 ? 26.739 -10.675 22.306 1.00 44.21 63 LEU B CA 1
ATOM 995 C C . LEU B 2 63 ? 26.761 -10.813 23.825 1.00 50.36 63 LEU B C 1
ATOM 996 O O . LEU B 2 63 ? 25.779 -10.507 24.502 1.00 50.65 63 LEU B O 1
ATOM 1001 N N . PRO B 2 64 ? 27.915 -11.211 24.374 1.00 53.26 64 PRO B N 1
ATOM 1002 C CA . PRO B 2 64 ? 28.079 -11.369 25.817 1.00 53.66 64 PRO B CA 1
ATOM 1003 C C . PRO B 2 64 ? 27.749 -10.095 26.561 1.00 50.06 64 PRO B C 1
ATOM 1004 O O . PRO B 2 64 ? 27.724 -9.005 25.987 1.00 48.72 64 PRO B O 1
ATOM 1008 N N . SER B 2 65 ? 27.467 -10.243 27.843 1.00 49.46 65 SER B N 1
ATOM 1009 C CA . SER B 2 65 ? 27.294 -9.112 28.733 1.00 54.45 65 SER B CA 1
ATOM 1010 C C . SER B 2 65 ? 28.617 -8.353 28.911 1.00 53.11 65 SER B C 1
ATOM 1011 O O . SER B 2 65 ? 29.687 -8.953 28.897 1.00 52.04 65 SER B O 1
ATOM 1014 N N . SER B 2 66 ? 28.540 -7.035 29.056 1.00 54.10 66 SER B N 1
ATOM 1015 C CA . SER B 2 66 ? 29.697 -6.224 29.449 1.00 52.99 66 SER B CA 1
ATOM 1016 C C . SER B 2 66 ? 29.274 -5.200 30.493 1.00 57.57 66 SER B C 1
ATOM 1017 O O . SER B 2 66 ? 28.086 -4.950 30.685 1.00 59.31 66 SER B O 1
ATOM 1020 N N . TYR B 2 67 ? 30.258 -4.635 31.185 1.00 57.39 67 TYR B N 1
ATOM 1021 C CA . TYR B 2 67 ? 30.070 -3.527 32.124 1.00 59.67 67 TYR B CA 1
ATOM 1022 C C . TYR B 2 67 ? 29.113 -3.864 33.250 1.00 65.38 67 TYR B C 1
ATOM 1023 O O . TYR B 2 67 ? 28.604 -2.964 33.922 1.00 69.99 67 TYR B O 1
ATOM 1032 N N . GLY B 2 68 ? 28.930 -5.158 33.496 1.00 63.43 68 GLY B N 1
ATOM 1033 C CA . GLY B 2 68 ? 27.999 -5.628 34.498 1.00 67.48 68 GLY B CA 1
ATOM 1034 C C . GLY B 2 68 ? 26.537 -5.323 34.210 1.00 69.78 68 GLY B C 1
ATOM 1035 O O . GLY B 2 68 ? 25.716 -5.302 35.127 1.00 73.21 68 GLY B O 1
ATOM 1036 N N . LEU B 2 69 ? 26.205 -5.066 32.949 1.00 69.19 69 LEU B N 1
ATOM 1037 C CA . LEU B 2 69 ? 24.818 -4.833 32.570 1.00 73.20 69 LEU B CA 1
ATOM 1038 C C . LEU B 2 69 ? 24.340 -5.932 31.633 1.00 75.98 69 LEU B C 1
ATOM 1039 O O . LEU B 2 69 ? 24.707 -5.928 30.455 1.00 73.01 69 LEU B O 1
ATOM 1044 N N . ASP B 2 70 ? 23.488 -6.836 32.124 1.00 81.92 70 ASP B N 1
ATOM 1045 C CA . ASP B 2 70 ? 23.026 -7.972 31.314 1.00 84.15 70 ASP B CA 1
ATOM 1046 C C . ASP B 2 70 ? 21.857 -7.599 30.419 1.00 85.60 70 ASP B C 1
ATOM 1047 O O . ASP B 2 70 ? 21.605 -8.246 29.410 1.00 86.34 70 ASP B O 1
ATOM 1052 N N . ASP B 2 71 ? 21.171 -6.531 30.800 1.00 88.55 71 ASP B N 1
ATOM 1053 C CA . ASP B 2 71 ? 19.962 -6.057 30.151 1.00 93.43 71 ASP B CA 1
ATOM 1054 C C . ASP B 2 71 ? 19.640 -4.840 30.978 1.00 96.82 71 ASP B C 1
ATOM 1055 O O . ASP B 2 71 ? 20.373 -4.555 31.921 1.00 100.64 71 ASP B O 1
ATOM 1060 N N . ASN B 2 72 ? 18.574 -4.108 30.675 1.00 94.72 72 ASN B N 1
ATOM 1061 C CA . ASN B 2 72 ? 18.504 -2.773 31.235 1.00 89.19 72 ASN B CA 1
ATOM 1062 C C . ASN B 2 72 ? 17.817 -2.717 32.585 1.00 92.05 72 ASN B C 1
ATOM 1063 O O . ASN B 2 72 ? 16.601 -2.701 32.704 1.00 97.81 72 ASN B O 1
ATOM 1068 N N . ASN B 2 73 ? 18.666 -2.521 33.585 1.00 89.42 73 ASN B N 1
ATOM 1069 C CA . ASN B 2 73 ? 18.350 -2.644 34.991 1.00 92.14 73 ASN B CA 1
ATOM 1070 C C . ASN B 2 73 ? 18.908 -1.376 35.544 1.00 95.37 73 ASN B C 1
ATOM 1071 O O . ASN B 2 73 ? 20.125 -1.179 35.561 1.00 95.29 73 ASN B O 1
ATOM 1076 N N . GLN B 2 74 ? 18.039 -0.522 36.047 1.00 100.08 74 GLN B N 1
ATOM 1077 C CA . GLN B 2 74 ? 18.462 0.838 36.307 1.00 100.59 74 GLN B CA 1
ATOM 1078 C C . GLN B 2 74 ? 19.217 0.990 37.613 1.00 99.49 74 GLN B C 1
ATOM 1079 O O . GLN B 2 74 ? 19.782 2.045 37.888 1.00 97.55 74 GLN B O 1
ATOM 1085 N N . ASP B 2 75 ? 19.248 -0.078 38.400 1.00 100.04 75 ASP B N 1
ATOM 1086 C CA . ASP B 2 75 ? 20.087 -0.103 39.585 1.00 99.26 75 ASP B CA 1
ATOM 1087 C C . ASP B 2 75 ? 21.532 0.094 39.152 1.00 92.30 75 ASP B C 1
ATOM 1088 O O . ASP B 2 75 ? 22.258 0.915 39.709 1.00 91.65 75 ASP B O 1
ATOM 1093 N N . ILE B 2 76 ? 21.932 -0.671 38.148 1.00 86.77 76 ILE B N 1
ATOM 1094 C CA . ILE B 2 76 ? 23.280 -0.620 37.614 1.00 81.40 76 ILE B CA 1
ATOM 1095 C C . ILE B 2 76 ? 23.443 0.546 36.645 1.00 77.80 76 ILE B C 1
ATOM 1096 O O . ILE B 2 76 ? 24.470 1.216 36.632 1.00 75.71 76 ILE B O 1
ATOM 1101 N N . ILE B 2 77 ? 22.421 0.794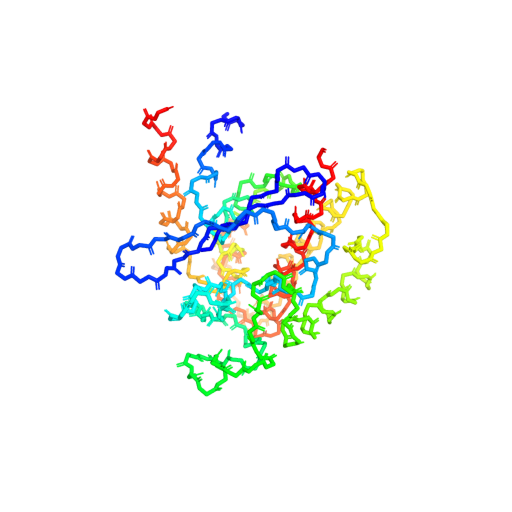 35.837 1.00 76.52 77 ILE B N 1
ATOM 1102 C CA . ILE B 2 77 ? 22.501 1.863 34.852 1.00 73.52 77 ILE B CA 1
ATOM 1103 C C . ILE B 2 77 ? 22.686 3.231 35.496 1.00 74.99 77 ILE B C 1
ATOM 1104 O O . ILE B 2 77 ? 23.551 3.998 35.081 1.00 71.35 77 ILE B O 1
ATOM 1109 N N . ARG B 2 78 ? 21.877 3.520 36.517 1.00 79.77 78 ARG B N 1
ATOM 1110 C CA . ARG B 2 78 ? 21.929 4.795 37.237 1.00 80.74 78 ARG B CA 1
ATOM 1111 C C . ARG B 2 78 ? 23.107 4.886 38.211 1.00 81.77 78 ARG B C 1
ATOM 1112 O O . ARG B 2 78 ? 23.434 5.966 38.695 1.00 81.93 78 ARG B O 1
ATOM 1120 N N . ASP B 2 79 ? 23.729 3.752 38.513 1.00 81.96 79 ASP B N 1
ATOM 1121 C CA . ASP B 2 79 ? 24.814 3.722 39.492 1.00 82.72 79 ASP B CA 1
ATOM 1122 C C . ASP B 2 79 ? 26.066 4.443 39.008 1.00 80.89 79 ASP B C 1
ATOM 1123 O O . ASP B 2 79 ? 26.454 4.326 37.841 1.00 77.82 79 ASP B O 1
ATOM 1128 N N . ASN B 2 80 ? 26.727 5.146 39.917 1.00 81.59 80 ASN B N 1
ATOM 1129 C CA . ASN B 2 80 ? 27.881 5.955 39.546 1.00 80.44 80 ASN B CA 1
ATOM 1130 C C . ASN B 2 80 ? 29.083 5.241 38.918 1.00 78.82 80 ASN B C 1
ATOM 1131 O O . ASN B 2 80 ? 29.780 5.827 38.093 1.00 77.04 80 ASN B O 1
ATOM 1136 N N . ASN B 2 81 ? 29.340 3.995 39.290 1.00 79.79 81 ASN B N 1
ATOM 1137 C CA . ASN B 2 81 ? 30.494 3.310 38.723 1.00 78.55 81 ASN B CA 1
ATOM 1138 C C . ASN B 2 81 ? 30.201 2.682 37.364 1.00 73.27 81 ASN B C 1
ATOM 1139 O O . ASN B 2 81 ? 31.097 2.104 36.740 1.00 68.97 81 ASN B O 1
ATOM 1144 N N . HIS B 2 82 ? 28.929 2.693 36.974 1.00 72.51 82 HIS B N 1
ATOM 1145 C CA . HIS B 2 82 ? 28.509 2.286 35.638 1.00 66.06 82 HIS B CA 1
ATOM 1146 C C . HIS B 2 82 ? 28.173 3.374 34.605 1.00 61.71 82 HIS B C 1
ATOM 1147 O O . HIS B 2 82 ? 27.755 3.065 33.487 1.00 58.33 82 HIS B O 1
ATOM 1154 N N . ARG B 2 83 ? 28.318 4.639 34.973 1.00 60.93 83 ARG B N 1
ATOM 1155 C CA . ARG B 2 83 ? 28.048 5.705 34.003 1.00 58.07 83 ARG B CA 1
ATOM 1156 C C . ARG B 2 83 ? 29.181 6.720 33.896 1.00 60.43 83 ARG B C 1
ATOM 1157 O O . ARG B 2 83 ? 30.192 6.607 34.601 1.00 60.45 83 ARG B O 1
ATOM 1165 N N . CYS B 2 84 ? 29.011 7.704 33.014 1.00 57.75 84 CYS B N 1
ATOM 1166 C CA . CYS B 2 84 ? 30.079 8.669 32.760 1.00 57.88 84 CYS B CA 1
ATOM 1167 C C . CYS B 2 84 ? 29.594 10.076 33.008 1.00 60.31 84 CYS B C 1
ATOM 1168 O O . CYS B 2 84 ? 28.761 10.571 32.260 1.00 62.86 84 CYS B O 1
ATOM 1171 N N . LYS B 2 85 ? 30.117 10.743 34.026 1.00 61.23 85 LYS B N 1
ATOM 1172 C CA . LYS B 2 85 ? 29.733 12.131 34.233 1.00 65.33 85 LYS B CA 1
ATOM 1173 C C . LYS B 2 85 ? 30.342 12.996 33.142 1.00 66.48 85 LYS B C 1
ATOM 1174 O O . LYS B 2 85 ? 31.560 12.982 32.917 1.00 68.57 85 LYS B O 1
ATOM 1180 N N . ILE B 2 86 ? 29.482 13.743 32.462 1.00 64.80 86 ILE B N 1
ATOM 1181 C CA . ILE B 2 86 ? 29.898 14.537 31.314 1.00 61.27 86 ILE B CA 1
ATOM 1182 C C . ILE B 2 86 ? 30.926 15.592 31.686 1.00 61.67 86 ILE B C 1
ATOM 1183 O O . ILE B 2 86 ? 30.754 16.347 32.642 1.00 64.76 86 ILE B O 1
ATOM 1188 N N . GLY B 2 87 ? 32.021 15.606 30.939 1.00 62.04 87 GLY B N 1
ATOM 1189 C CA . GLY B 2 87 ? 33.127 16.501 31.222 1.00 66.97 87 GLY B CA 1
ATOM 1190 C C . GLY B 2 87 ? 34.201 15.894 32.112 1.00 71.74 87 GLY B C 1
ATOM 1191 O O . GLY B 2 87 ? 35.323 16.412 32.164 1.00 76.63 87 GLY B O 1
ATOM 1192 N N . TYR B 2 88 ? 33.832 14.878 32.892 1.00 70.29 88 TYR B N 1
ATOM 1193 C CA . TYR B 2 88 ? 34.780 13.999 33.599 1.00 70.20 88 TYR B CA 1
ATOM 1194 C C . TYR B 2 88 ? 35.320 12.820 32.782 1.00 69.55 88 TYR B C 1
ATOM 1195 O O . TYR B 2 88 ? 36.449 12.390 32.982 1.00 72.99 88 TYR B O 1
ATOM 1204 N N . TRP B 2 89 ? 34.476 12.274 31.907 1.00 61.58 89 TRP B N 1
ATOM 1205 C CA . TRP B 2 89 ? 34.903 11.313 30.901 1.00 62.24 89 TRP B CA 1
ATOM 1206 C C . TRP B 2 89 ? 35.590 10.085 31.501 1.00 64.48 89 TRP B C 1
ATOM 1207 O O . TRP B 2 89 ? 36.592 9.608 30.990 1.00 62.92 89 TRP B O 1
ATOM 1218 N N . TYR B 2 90 ? 35.026 9.594 32.599 1.00 68.03 90 TYR B N 1
ATOM 1219 C CA . TYR B 2 90 ? 35.494 8.390 33.262 1.00 65.24 90 TYR B CA 1
ATOM 1220 C C . TYR B 2 90 ? 34.306 7.506 33.641 1.00 62.77 90 TYR B C 1
ATOM 1221 O O . TYR B 2 90 ? 33.384 7.948 34.323 1.00 69.25 90 TYR B O 1
ATOM 1230 N N . ASN B 2 91 ? 34.324 6.270 33.156 1.00 57.40 91 ASN B N 1
ATOM 1231 C CA . ASN B 2 91 ? 33.328 5.235 33.473 1.00 57.65 91 ASN B CA 1
ATOM 1232 C C . ASN B 2 91 ? 34.035 3.927 33.897 1.00 56.66 91 ASN B C 1
ATOM 1233 O O . ASN B 2 91 ? 34.492 3.172 33.041 1.00 53.82 91 ASN B O 1
ATOM 1238 N N . PRO B 2 92 ? 34.193 3.697 35.208 1.00 58.60 92 PRO B N 1
ATOM 1239 C CA . PRO B 2 92 ? 34.951 2.551 35.743 1.00 61.16 92 PRO B CA 1
ATOM 1240 C C . PRO B 2 92 ? 34.615 1.167 35.144 1.00 63.06 92 PRO B C 1
ATOM 1241 O O . PRO B 2 92 ? 35.539 0.408 34.851 1.00 66.10 92 PRO B O 1
ATOM 1245 N N . ALA B 2 93 ? 33.335 0.853 34.961 1.00 64.11 93 ALA B N 1
ATOM 1246 C CA . ALA B 2 93 ? 32.912 -0.431 34.378 1.00 62.80 93 ALA B CA 1
ATOM 1247 C C . ALA B 2 93 ? 33.427 -0.585 32.939 1.00 57.62 93 ALA B C 1
ATOM 1248 O O . ALA B 2 93 ? 34.133 -1.565 32.564 1.00 56.28 93 ALA B O 1
ATOM 1250 N N . VAL B 2 94 ? 33.071 0.414 32.142 1.00 52.97 94 VAL B N 1
ATOM 1251 C CA . VAL B 2 94 ? 33.518 0.479 30.767 1.00 50.28 94 VAL B CA 1
ATOM 1252 C C . VAL B 2 94 ? 35.038 0.419 30.685 1.00 51.94 94 VAL B C 1
ATOM 1253 O O . VAL B 2 94 ? 35.561 -0.358 29.903 1.00 51.58 94 VAL B O 1
ATOM 1257 N N . ARG B 2 95 ? 35.745 1.194 31.520 1.00 49.63 95 ARG B N 1
ATOM 1258 C CA . ARG B 2 95 ? 37.208 1.206 31.488 1.00 49.35 95 ARG B CA 1
ATOM 1259 C C . ARG B 2 95 ? 37.762 -0.184 31.784 1.00 53.20 95 ARG B C 1
ATOM 1260 O O . ARG B 2 95 ? 38.700 -0.658 31.119 1.00 52.53 95 ARG B O 1
ATOM 1268 N N . LYS B 2 96 ? 37.185 -0.822 32.796 1.00 53.98 96 LYS B N 1
ATOM 1269 C CA . LYS B 2 96 ? 37.646 -2.134 33.201 1.00 54.62 96 LYS B CA 1
ATOM 1270 C C . LYS B 2 96 ? 37.551 -3.114 32.048 1.00 54.03 96 LYS B C 1
ATOM 1271 O O . LYS B 2 96 ? 38.525 -3.804 31.745 1.00 55.41 96 LYS B O 1
ATOM 1277 N N . ASP B 2 97 ? 36.393 -3.180 31.390 1.00 53.25 97 ASP B N 1
ATOM 1278 C CA . ASP B 2 97 ? 36.266 -4.158 30.296 1.00 52.79 97 ASP B CA 1
ATOM 1279 C C . ASP B 2 97 ? 37.072 -3.785 29.028 1.00 51.00 97 ASP B C 1
ATOM 1280 O O . ASP B 2 97 ? 37.681 -4.644 28.330 1.00 52.54 97 ASP B O 1
ATOM 1285 N N . ASN B 2 98 ? 37.099 -2.489 28.745 1.00 49.95 98 ASN B N 1
ATOM 1286 C CA . ASN B 2 98 ? 37.938 -1.985 27.674 1.00 48.40 98 ASN B CA 1
ATOM 1287 C C . ASN B 2 98 ? 39.365 -2.458 27.860 1.00 48.56 98 ASN B C 1
ATOM 1288 O O . ASN B 2 98 ? 40.019 -2.841 26.896 1.00 49.04 98 ASN B O 1
ATOM 1293 N N . LEU B 2 99 ? 39.846 -2.439 29.096 1.00 49.39 99 LEU B N 1
ATOM 1294 C CA . LEU B 2 99 ? 41.255 -2.784 29.338 1.00 55.65 99 LEU B CA 1
ATOM 1295 C C . LEU B 2 99 ? 41.576 -4.267 29.053 1.00 58.70 99 LEU B C 1
ATOM 1296 O O . LEU B 2 99 ? 42.659 -4.603 28.520 1.00 58.14 99 LEU B O 1
ATOM 1301 N N . LYS B 2 100 ? 40.634 -5.146 29.383 1.00 58.31 100 LYS B N 1
ATOM 1302 C CA . LYS B 2 100 ? 40.784 -6.544 29.026 1.00 56.43 100 LYS B CA 1
ATOM 1303 C C . LYS B 2 100 ? 40.906 -6.594 27.521 1.00 54.07 100 LYS B C 1
ATOM 1304 O O . LYS B 2 100 ? 41.776 -7.284 26.966 1.00 57.91 100 LYS B O 1
ATOM 1310 N N . ILE B 2 101 ? 40.041 -5.844 26.845 1.00 47.70 101 ILE B N 1
ATOM 1311 C CA . ILE B 2 101 ? 40.070 -5.937 25.385 1.00 44.24 101 ILE B CA 1
ATOM 1312 C C . ILE B 2 101 ? 41.426 -5.492 24.850 1.00 48.45 101 ILE B C 1
ATOM 1313 O O . ILE B 2 101 ? 41.981 -6.101 23.928 1.00 49.96 101 ILE B O 1
ATOM 1318 N N . ILE B 2 102 ? 41.958 -4.431 25.453 1.00 49.82 102 ILE B N 1
ATOM 1319 C CA . ILE B 2 102 ? 43.251 -3.866 25.074 1.00 53.90 102 ILE B CA 1
ATOM 1320 C C . ILE B 2 102 ? 44.355 -4.886 25.221 1.00 56.96 102 ILE B C 1
ATOM 1321 O O . ILE B 2 102 ? 45.211 -5.037 24.336 1.00 57.45 102 ILE B O 1
ATOM 1326 N N . GLU B 2 103 ? 44.345 -5.593 26.346 1.00 57.83 103 GLU B N 1
ATOM 1327 C CA . GLU B 2 103 ? 45.405 -6.567 26.590 1.00 60.38 103 GLU B CA 1
ATOM 1328 C C . GLU B 2 103 ? 45.313 -7.681 25.564 1.00 59.85 103 GLU B C 1
ATOM 1329 O O . GLU B 2 103 ? 46.333 -8.163 25.059 1.00 55.74 103 GLU B O 1
ATOM 1335 N N . LYS B 2 104 ? 44.088 -8.065 25.216 1.00 56.43 104 LYS B N 1
ATOM 1336 C CA A LYS B 2 104 ? 43.915 -9.090 24.192 0.48 57.32 104 LYS B CA 1
ATOM 1337 C CA B LYS B 2 104 ? 43.913 -9.091 24.188 0.52 57.31 104 LYS B CA 1
ATOM 1338 C C . LYS B 2 104 ? 44.506 -8.633 22.862 1.00 56.38 104 LYS B C 1
ATOM 1339 O O . LYS B 2 104 ? 45.226 -9.389 22.193 1.00 57.83 104 LYS B O 1
ATOM 1350 N N . ALA B 2 105 ? 44.210 -7.395 22.488 1.00 46.55 105 ALA B N 1
ATOM 1351 C CA . ALA B 2 105 ? 44.751 -6.862 21.246 1.00 48.33 105 ALA B CA 1
ATOM 1352 C C . ALA B 2 105 ? 46.303 -6.836 21.267 1.00 54.79 105 ALA B C 1
ATOM 1353 O O . ALA B 2 105 ? 46.975 -7.207 20.298 1.00 58.36 105 ALA B O 1
ATOM 1355 N N . LYS B 2 106 ? 46.865 -6.421 22.387 1.00 55.72 106 LYS B N 1
ATOM 1356 C CA . LYS B 2 106 ? 48.314 -6.434 22.536 1.00 62.24 106 LYS B CA 1
ATOM 1357 C C . LYS B 2 106 ? 48.854 -7.863 22.308 1.00 69.03 106 LYS B C 1
ATOM 1358 O O . LYS B 2 106 ? 49.864 -8.060 21.603 1.00 72.23 106 LYS B O 1
ATOM 1364 N N . GLN B 2 107 ? 48.163 -8.856 22.873 1.00 68.74 107 GLN B N 1
ATOM 1365 C CA . GLN B 2 107 ? 48.530 -10.261 22.681 1.00 68.95 107 GLN B CA 1
ATOM 1366 C C . GLN B 2 107 ? 48.465 -10.725 21.217 1.00 70.91 107 GLN B C 1
ATOM 1367 O O . GLN B 2 107 ? 49.220 -11.605 20.817 1.00 77.04 107 GLN B O 1
ATOM 1373 N N . TYR B 2 108 ? 47.575 -10.157 20.416 1.00 64.06 108 TYR B N 1
ATOM 1374 C CA . TYR B 2 108 ? 47.452 -10.592 19.020 1.00 65.16 108 TYR B CA 1
ATOM 1375 C C . TYR B 2 108 ? 48.418 -9.884 18.067 1.00 68.69 108 TYR B C 1
ATOM 1376 O O . TYR B 2 108 ? 48.377 -10.107 16.844 1.00 70.07 108 TYR B O 1
ATOM 1385 N N . GLY B 2 109 ? 49.247 -9.006 18.623 1.00 66.53 109 GLY B N 1
ATOM 1386 C CA . GLY B 2 109 ? 50.191 -8.226 17.843 1.00 68.74 109 GLY B CA 1
ATOM 1387 C C . GLY B 2 109 ? 49.600 -6.958 17.249 1.00 64.68 109 GLY B C 1
ATOM 1388 O O . GLY B 2 109 ? 50.155 -6.381 16.312 1.00 65.31 109 GLY B O 1
ATOM 1389 N N . LEU B 2 110 ? 48.451 -6.537 17.773 1.00 62.07 110 LEU B N 1
ATOM 1390 C CA . LEU B 2 110 ? 47.782 -5.332 17.310 1.00 55.96 110 LEU B CA 1
ATOM 1391 C C . LEU B 2 110 ? 48.203 -4.084 18.094 1.00 58.27 110 LEU B C 1
ATOM 1392 O O . LEU B 2 110 ? 48.485 -4.153 19.287 1.00 57.86 110 LEU B O 1
ATOM 1397 N N . PRO B 2 111 ? 48.232 -2.923 17.428 1.00 60.65 111 PRO B N 1
ATOM 1398 C CA . PRO B 2 111 ? 48.554 -1.706 18.166 1.00 61.39 111 PRO B CA 1
ATOM 1399 C C . PRO B 2 111 ? 47.398 -1.343 19.092 1.00 57.41 111 PRO B C 1
ATOM 1400 O O . PRO B 2 111 ? 46.269 -1.729 18.815 1.00 52.58 111 PRO B O 1
ATOM 1404 N N . ILE B 2 112 ? 47.666 -0.625 20.179 1.00 55.59 112 ILE B N 1
ATOM 1405 C CA . ILE B 2 112 ? 46.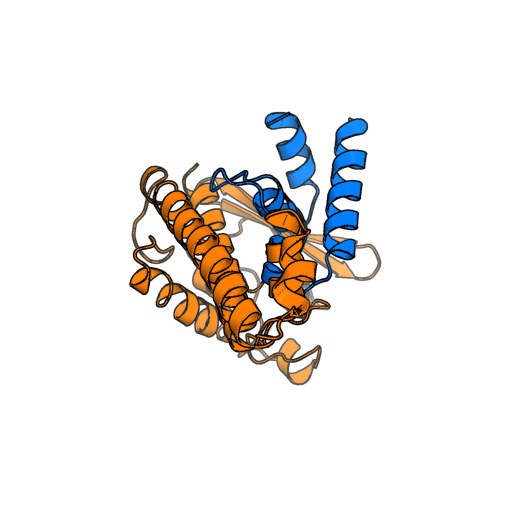614 -0.314 21.135 1.00 55.50 112 ILE B CA 1
ATOM 1406 C C . ILE B 2 112 ? 46.506 1.176 21.453 1.00 56.92 112 ILE B C 1
ATOM 1407 O O . ILE B 2 112 ? 47.478 1.922 21.387 1.00 57.58 112 ILE B O 1
ATOM 1412 N N . ILE B 2 113 ? 45.293 1.594 21.798 1.00 51.47 113 ILE B N 1
ATOM 1413 C CA . ILE B 2 113 ? 44.964 2.996 21.975 1.00 47.94 113 ILE B CA 1
ATOM 1414 C C . ILE B 2 113 ? 45.611 3.677 23.202 1.00 50.48 113 ILE B C 1
ATOM 1415 O O . ILE B 2 113 ? 45.638 4.911 23.310 1.00 50.74 113 ILE B O 1
ATOM 1420 N N . THR B 2 114 ? 46.123 2.880 24.128 1.00 52.85 114 THR B N 1
ATOM 1421 C CA . THR B 2 114 ? 46.749 3.413 25.340 1.00 58.42 114 THR B CA 1
ATOM 1422 C C . THR B 2 114 ? 48.264 3.574 25.210 1.00 61.43 114 THR B C 1
ATOM 1423 O O . THR B 2 114 ? 48.933 4.015 26.141 1.00 62.81 114 THR B O 1
ATOM 1427 N N . GLU B 2 115 ? 48.814 3.200 24.066 1.00 62.75 115 GLU B N 1
ATOM 1428 C CA . GLU B 2 115 ? 50.236 3.383 23.839 1.00 64.15 115 GLU B CA 1
ATOM 1429 C C . GLU B 2 115 ? 50.338 4.172 22.551 1.00 63.90 115 GLU B C 1
ATOM 1430 O O . GLU B 2 115 ? 49.342 4.382 21.858 1.00 61.16 115 GLU B O 1
ATOM 1436 N N A GLU B 2 116 ? 51.537 4.672 22.261 0.67 63.71 116 GLU B N 1
ATOM 1437 N N B GLU B 2 116 ? 51.553 4.555 22.210 0.33 63.65 116 GLU B N 1
ATOM 1438 C CA A GLU B 2 116 ? 51.726 5.515 21.090 0.67 62.69 116 GLU B CA 1
ATOM 1439 C CA B GLU B 2 116 ? 51.836 5.395 21.064 0.33 63.08 116 GLU B CA 1
ATOM 1440 C C A GLU B 2 116 ? 51.411 4.739 19.827 0.67 57.70 116 GLU B C 1
ATOM 1441 C C B GLU B 2 116 ? 51.444 4.693 19.777 0.33 57.18 116 GLU B C 1
ATOM 1442 O O A GLU B 2 116 ? 51.613 3.539 19.767 0.67 55.81 116 GLU B O 1
ATOM 1443 O O B GLU B 2 116 ? 51.634 3.489 19.647 0.33 56.09 116 GLU B O 1
ATOM 1454 N N . TYR B 2 117 ? 50.880 5.440 18.835 1.00 53.17 117 TYR B N 1
ATOM 1455 C CA . TYR B 2 117 ? 50.593 4.884 17.538 1.00 56.03 117 TYR B CA 1
ATOM 1456 C C . TYR B 2 117 ? 50.496 6.032 16.566 1.00 61.42 117 TYR B C 1
ATOM 1457 O O . TYR B 2 117 ? 50.380 7.178 16.973 1.00 59.96 117 TYR B O 1
ATOM 1466 N N . ASP B 2 118 ? 50.539 5.723 15.277 1.00 67.60 118 ASP B N 1
ATOM 1467 C CA . ASP B 2 118 ? 50.251 6.710 14.241 1.00 69.19 118 ASP B CA 1
ATOM 1468 C C . ASP B 2 118 ? 49.459 6.029 13.142 1.00 64.49 118 ASP B C 1
ATOM 1469 O O . ASP B 2 118 ? 49.111 4.849 13.282 1.00 61.44 118 ASP B O 1
ATOM 1474 N N . ALA B 2 119 ? 49.157 6.760 12.068 1.00 65.89 119 ALA B N 1
ATOM 1475 C CA . ALA B 2 119 ? 48.292 6.224 11.013 1.00 66.45 119 ALA B CA 1
ATOM 1476 C C . ALA B 2 119 ? 48.824 4.903 10.448 1.00 69.20 119 ALA B C 1
ATOM 1477 O O . ALA B 2 119 ? 48.065 3.942 10.278 1.00 64.43 119 ALA B O 1
ATOM 1479 N N . ASN B 2 120 ? 50.130 4.856 10.158 1.00 68.04 120 ASN B N 1
ATOM 1480 C CA . ASN B 2 120 ? 50.749 3.644 9.615 1.00 68.46 120 ASN B CA 1
ATOM 1481 C C . ASN B 2 120 ? 50.581 2.407 10.486 1.00 63.55 120 ASN B C 1
ATOM 1482 O O . ASN B 2 120 ? 50.277 1.308 9.984 1.00 62.22 120 ASN B O 1
ATOM 1487 N N . THR B 2 121 ? 50.778 2.584 11.789 1.00 58.48 121 THR B N 1
ATOM 1488 C CA . THR B 2 121 ? 50.692 1.467 12.732 1.00 57.32 121 THR B CA 1
ATOM 1489 C C . THR B 2 121 ? 49.229 0.986 12.934 1.00 56.73 121 THR B C 1
ATOM 1490 O O . THR B 2 121 ? 48.927 -0.210 13.072 1.00 56.33 121 THR B O 1
ATOM 1494 N N . VAL B 2 122 ? 48.302 1.928 12.884 1.00 55.52 122 VAL B N 1
ATOM 1495 C CA . VAL B 2 122 ? 46.897 1.549 12.889 1.00 51.74 122 VAL B CA 1
ATOM 1496 C C . VAL B 2 122 ? 46.530 0.761 11.635 1.00 57.25 122 VAL B C 1
ATOM 1497 O O . VAL B 2 122 ? 45.866 -0.280 11.709 1.00 61.81 122 VAL B O 1
ATOM 1501 N N . GLU B 2 123 ? 46.944 1.275 10.482 1.00 59.42 123 GLU B N 1
ATOM 1502 C CA A GLU B 2 123 ? 46.739 0.604 9.196 0.51 62.03 123 GLU B CA 1
ATOM 1503 C CA B GLU B 2 123 ? 46.711 0.609 9.204 0.49 61.73 123 GLU B CA 1
ATOM 1504 C C . GLU B 2 123 ? 47.298 -0.825 9.211 1.00 62.98 123 GLU B C 1
ATOM 1505 O O . GLU B 2 123 ? 46.654 -1.779 8.731 1.00 64.68 123 GLU B O 1
ATOM 1516 N N . GLN B 2 124 ? 48.494 -0.984 9.774 1.00 63.05 124 GLN B N 1
ATOM 1517 C CA . GLN B 2 124 ? 49.078 -2.320 9.923 1.00 63.81 124 GLN B CA 1
ATOM 1518 C C . GLN B 2 124 ? 48.207 -3.196 10.853 1.00 60.43 124 GLN B C 1
ATOM 1519 O O . GLN B 2 124 ? 48.051 -4.413 10.639 1.00 59.35 124 GLN B O 1
ATOM 1525 N N . GLY B 2 125 ? 47.644 -2.568 11.882 1.00 54.16 125 GLY B N 1
ATOM 1526 C CA . GLY B 2 125 ? 46.755 -3.279 12.783 1.00 52.57 125 GLY B CA 1
ATOM 1527 C C . GLY B 2 125 ? 45.493 -3.784 12.084 1.00 51.53 125 GLY B C 1
ATOM 1528 O O . GLY B 2 125 ? 45.043 -4.899 12.331 1.00 50.42 125 GLY B O 1
ATOM 1529 N N . PHE B 2 126 ? 44.925 -2.967 11.203 1.00 45.78 126 PHE B N 1
ATOM 1530 C CA . PHE B 2 126 ? 43.782 -3.413 10.409 1.00 44.65 126 PHE B CA 1
ATOM 1531 C C . PHE B 2 126 ? 44.169 -4.541 9.457 1.00 50.69 126 PHE B C 1
ATOM 1532 O O . PHE B 2 126 ? 43.362 -5.469 9.235 1.00 53.22 126 PHE B O 1
ATOM 1540 N N . ARG B 2 127 ? 45.387 -4.468 8.889 1.00 52.51 127 ARG B N 1
ATOM 1541 C CA . ARG B 2 127 ? 45.883 -5.584 8.068 1.00 56.14 127 ARG B CA 1
ATOM 1542 C C . ARG B 2 127 ? 45.829 -6.887 8.867 1.00 50.99 127 ARG B C 1
ATOM 1543 O O . ARG B 2 127 ? 45.269 -7.929 8.429 1.00 57.33 127 ARG B O 1
ATOM 1551 N N . ASP B 2 128 ? 46.426 -6.816 10.053 1.00 47.25 128 ASP B N 1
ATOM 1552 C CA . ASP B 2 128 ? 46.586 -8.003 10.892 1.00 50.69 128 ASP B CA 1
ATOM 1553 C C . ASP B 2 128 ? 45.248 -8.552 11.415 1.00 50.87 128 ASP B C 1
ATOM 1554 O O . ASP B 2 128 ? 45.028 -9.771 11.468 1.00 52.84 128 ASP B O 1
ATOM 1559 N N . ILE B 2 129 ? 44.327 -7.654 11.772 1.00 44.88 129 ILE B N 1
ATOM 1560 C CA . ILE B 2 129 ? 43.026 -8.138 12.220 1.00 44.36 129 ILE B CA 1
ATOM 1561 C C . ILE B 2 129 ? 42.275 -8.759 11.038 1.00 45.28 129 ILE B C 1
ATOM 1562 O O . ILE B 2 129 ? 41.558 -9.737 11.205 1.00 43.99 129 ILE B O 1
ATOM 1567 N N . GLY B 2 130 ? 42.453 -8.219 9.834 1.00 50.88 130 GLY B N 1
ATOM 1568 C CA . GLY B 2 130 ? 41.860 -8.861 8.667 1.00 53.76 130 GLY B CA 1
ATOM 1569 C C . GLY B 2 130 ? 42.365 -10.296 8.523 1.00 57.98 130 GLY B C 1
ATOM 1570 O O . GLY B 2 130 ? 41.592 -11.237 8.251 1.00 60.53 130 GLY B O 1
ATOM 1571 N N . VAL B 2 131 ? 43.667 -10.470 8.741 1.00 60.19 131 VAL B N 1
ATOM 1572 C CA . VAL B 2 131 ? 44.238 -11.826 8.715 1.00 60.73 131 VAL B CA 1
ATOM 1573 C C . VAL B 2 131 ? 43.585 -12.740 9.755 1.00 57.68 131 VAL B C 1
ATOM 1574 O O . VAL B 2 131 ? 43.282 -13.933 9.478 1.00 55.44 131 VAL B O 1
ATOM 1578 N N . ILE B 2 132 ? 43.357 -12.187 10.948 1.00 54.35 132 ILE B N 1
ATOM 1579 C CA . ILE B 2 132 ? 42.702 -12.986 11.987 1.00 54.05 132 ILE B CA 1
ATOM 1580 C C . ILE B 2 132 ? 41.287 -13.394 11.588 1.00 53.58 132 ILE B C 1
ATOM 1581 O O . ILE B 2 132 ? 40.934 -14.569 11.698 1.00 52.78 132 ILE B O 1
ATOM 1586 N N . PHE B 2 133 ? 40.501 -12.436 11.096 1.00 52.77 133 PHE B N 1
ATOM 1587 C CA . PHE B 2 133 ? 39.172 -12.756 10.598 1.00 54.38 133 PHE B CA 1
ATOM 1588 C C . PHE B 2 133 ? 39.203 -13.884 9.570 1.00 55.86 133 PHE B C 1
ATOM 1589 O O . PHE B 2 133 ? 38.528 -14.895 9.745 1.00 58.24 133 PHE B O 1
ATOM 1597 N N . GLN B 2 134 ? 40.000 -13.725 8.516 1.00 58.79 134 GLN B N 1
ATOM 1598 C CA . GLN B 2 134 ? 40.089 -14.788 7.503 1.00 63.27 134 GLN B CA 1
ATOM 1599 C C . GLN B 2 134 ? 40.454 -16.197 8.063 1.00 62.86 134 GLN B C 1
ATOM 1600 O O . GLN B 2 134 ? 39.721 -17.206 7.818 1.00 64.22 134 GLN B O 1
ATOM 1606 N N . SER B 2 135 ? 41.555 -16.269 8.820 1.00 61.13 135 SER B N 1
ATOM 1607 C CA . SER B 2 135 ? 41.929 -17.549 9.445 1.00 66.09 135 SER B CA 1
ATOM 1608 C C . SER B 2 135 ? 40.751 -18.126 10.250 1.00 67.00 135 SER B C 1
ATOM 1609 O O . SER B 2 135 ? 40.434 -19.323 10.176 1.00 70.28 135 SER B O 1
ATOM 1612 N N . LEU B 2 136 ? 40.088 -17.250 10.990 1.00 66.82 136 LEU B N 1
ATOM 1613 C CA . LEU B 2 136 ? 38.949 -17.628 11.808 1.00 71.16 136 LEU B CA 1
ATOM 1614 C C . LEU B 2 136 ? 37.867 -18.271 10.944 1.00 76.67 136 LEU B C 1
ATOM 1615 O O . LEU B 2 136 ? 37.387 -19.353 11.259 1.00 75.66 136 LEU B O 1
ATOM 1620 N N . LYS B 2 137 ? 37.495 -17.607 9.848 1.00 83.59 137 LYS B N 1
ATOM 1621 C CA . LYS B 2 137 ? 36.494 -18.159 8.924 1.00 87.62 137 LYS B CA 1
ATOM 1622 C C . LYS B 2 137 ? 36.914 -19.542 8.391 1.00 92.31 137 LYS B C 1
ATOM 1623 O O . LYS B 2 137 ? 36.078 -20.411 8.144 1.00 94.32 137 LYS B O 1
ATOM 1629 N N . THR B 2 138 ? 38.211 -19.767 8.241 1.00 94.28 138 THR B N 1
ATOM 1630 C CA . THR B 2 138 ? 38.650 -21.129 7.917 1.00 95.45 138 THR B CA 1
ATOM 1631 C C . THR B 2 138 ? 38.413 -22.166 9.056 1.00 79.83 138 THR B C 1
ATOM 1632 O O . THR B 2 138 ? 37.912 -23.295 8.835 1.00 83.39 138 THR B O 1
ATOM 1636 N N . ILE B 2 139 ? 38.770 -21.772 10.274 1.00 76.59 139 ILE B N 1
ATOM 1637 C CA . ILE B 2 139 ? 38.584 -22.643 11.439 1.00 72.93 139 ILE B CA 1
ATOM 1638 C C . ILE B 2 139 ? 37.108 -22.971 11.692 1.00 69.16 139 ILE B C 1
ATOM 1639 O O . ILE B 2 139 ? 36.770 -24.085 12.059 1.00 71.11 139 ILE B O 1
ATOM 1644 N N . VAL B 2 140 ? 36.233 -21.988 11.502 1.00 66.32 140 VAL B N 1
ATOM 1645 C CA . VAL B 2 140 ? 34.806 -22.146 11.792 1.00 64.84 140 VAL B CA 1
ATOM 1646 C C . VAL B 2 140 ? 34.169 -23.282 10.969 1.00 63.43 140 VAL B C 1
ATOM 1647 O O . VAL B 2 140 ? 33.445 -24.154 11.496 1.00 66.98 140 VAL B O 1
ATOM 1651 N N . VAL B 2 141 ? 34.439 -23.262 9.669 1.00 62.74 141 VAL B N 1
ATOM 1652 C CA . VAL B 2 141 ? 33.976 -24.313 8.775 1.00 64.64 141 VAL B CA 1
ATOM 1653 C C . VAL B 2 141 ? 34.698 -25.602 9.073 1.00 69.30 141 VAL B C 1
ATOM 1654 O O . VAL B 2 141 ? 34.088 -26.668 9.016 1.00 70.78 141 VAL B O 1
ATOM 1658 N N . THR B 2 142 ? 35.992 -25.528 9.393 1.00 72.31 142 THR B N 1
ATOM 1659 C CA . THR B 2 142 ? 36.671 -26.776 9.761 1.00 77.44 142 THR B CA 1
ATOM 1660 C C . THR B 2 142 ? 35.955 -27.475 10.919 1.00 77.83 142 THR B C 1
ATOM 1661 O O . THR B 2 142 ? 35.695 -28.678 10.871 1.00 80.11 142 THR B O 1
ATOM 1665 N N . ARG B 2 143 ? 35.603 -26.710 11.943 1.00 75.99 143 ARG B N 1
ATOM 1666 C CA . ARG B 2 143 ? 35.027 -27.290 13.146 1.00 80.99 143 ARG B CA 1
ATOM 1667 C C . ARG B 2 143 ? 33.609 -27.756 12.909 1.00 82.52 143 ARG B C 1
ATOM 1668 O O . ARG B 2 143 ? 33.224 -28.819 13.382 1.00 86.84 143 ARG B O 1
ATOM 1676 N N . TYR B 2 144 ? 32.832 -26.952 12.189 1.00 80.24 144 TYR B N 1
ATOM 1677 C CA . TYR B 2 144 ? 31.476 -27.355 11.825 1.00 78.76 144 TYR B CA 1
ATOM 1678 C C . TYR B 2 144 ? 31.477 -28.665 11.023 1.00 80.48 144 TYR B C 1
ATOM 1679 O O . TYR B 2 144 ? 30.632 -29.529 11.243 1.00 80.18 144 TYR B O 1
ATOM 1688 N N . LEU B 2 145 ? 32.446 -28.821 10.120 1.00 83.61 145 LEU B N 1
ATOM 1689 C CA . LEU B 2 145 ? 32.535 -30.024 9.280 1.00 88.02 145 LEU B CA 1
ATOM 1690 C C . LEU B 2 145 ? 32.868 -31.301 10.039 1.00 96.86 145 LEU B C 1
ATOM 1691 O O . LEU B 2 145 ? 32.623 -32.411 9.559 1.00 99.99 145 LEU B O 1
ATOM 1696 N N . GLU B 2 146 ? 33.439 -31.150 11.220 1.00 101.94 146 GLU B N 1
ATOM 1697 C CA . GLU B 2 146 ? 33.719 -32.311 12.037 1.00 113.03 146 GLU B CA 1
ATOM 1698 C C . GLU B 2 146 ? 32.500 -32.821 12.803 1.00 120.75 146 GLU B C 1
ATOM 1699 O O . GLU B 2 146 ? 32.474 -33.979 13.220 1.00 126.23 146 GLU B O 1
ATOM 1705 N N . GLY B 2 147 ? 31.498 -31.964 12.990 1.00 122.06 147 GLY B N 1
ATOM 1706 C CA . GLY B 2 147 ? 30.516 -32.182 14.040 1.00 126.07 147 GLY B CA 1
ATOM 1707 C C . GLY B 2 147 ? 29.456 -33.285 14.130 1.00 133.07 147 GLY B C 1
ATOM 1708 O O . GLY B 2 147 ? 29.561 -34.063 15.082 1.00 137.35 147 GLY B O 1
ATOM 1709 N N . LYS B 2 148 ? 28.480 -33.454 13.218 1.00 134.51 148 LYS B N 1
ATOM 1710 C CA . LYS B 2 148 ? 28.300 -32.882 11.862 1.00 131.64 148 LYS B CA 1
ATOM 1711 C C . LYS B 2 148 ? 29.305 -33.385 10.824 1.00 130.04 148 LYS B C 1
ATOM 1712 O O . LYS B 2 148 ? 29.622 -32.703 9.846 1.00 128.57 148 LYS B O 1
ATOM 1714 N N . THR B 2 149 ? 29.761 -34.614 11.057 1.00 128.10 149 THR B N 1
ATOM 1715 C CA . THR B 2 149 ? 30.699 -35.321 10.193 1.00 125.53 149 THR B CA 1
ATOM 1716 C C . THR B 2 149 ? 30.006 -36.262 9.204 1.00 124.84 149 THR B C 1
ATOM 1717 O O . THR B 2 149 ? 30.665 -37.004 8.477 1.00 128.14 149 THR B O 1
ATOM 1721 N N . GLU B 2 150 ? 28.678 -36.233 9.192 1.00 120.64 150 GLU B N 1
ATOM 1722 C CA . GLU B 2 150 ? 27.883 -37.179 8.415 1.00 121.33 150 GLU B CA 1
ATOM 1723 C C . GLU B 2 150 ? 28.233 -37.148 6.930 1.00 119.12 150 GLU B C 1
ATOM 1724 O O . GLU B 2 150 ? 28.643 -36.117 6.402 1.00 115.80 150 GLU B O 1
ATOM 1730 N N . GLU B 2 151 ? 28.041 -38.278 6.255 1.00 119.28 151 GLU B N 1
ATOM 1731 C CA . GLU B 2 151 ? 28.381 -38.449 4.837 1.00 122.36 151 GLU B CA 1
ATOM 1732 C C . GLU B 2 151 ? 27.582 -37.479 3.959 1.00 122.08 151 GLU B C 1
ATOM 1733 O O . GLU B 2 151 ? 27.760 -37.415 2.745 1.00 123.30 151 GLU B O 1
ATOM 1735 N N . GLU B 2 152 ? 26.707 -36.722 4.613 1.00 120.73 152 GLU B N 1
ATOM 1736 C CA . GLU B 2 152 ? 25.920 -35.656 4.009 1.00 115.24 152 GLU B CA 1
ATOM 1737 C C . GLU B 2 152 ? 26.756 -34.383 3.909 1.00 111.12 152 GLU B C 1
ATOM 1738 O O . GLU B 2 152 ? 26.248 -33.313 3.577 1.00 112.75 152 GLU B O 1
ATOM 1740 N N . LEU B 2 153 ? 28.038 -34.501 4.236 1.00 105.43 153 LEU B N 1
ATOM 1741 C CA . LEU B 2 153 ? 29.007 -33.469 3.901 1.00 96.11 153 LEU B CA 1
ATOM 1742 C C . LEU B 2 153 ? 28.895 -33.075 2.437 1.00 95.75 153 LEU B C 1
ATOM 1743 O O . LEU B 2 153 ? 29.227 -31.958 2.078 1.00 92.86 153 LEU B O 1
ATOM 1748 N N . ARG B 2 154 ? 28.456 -34.002 1.5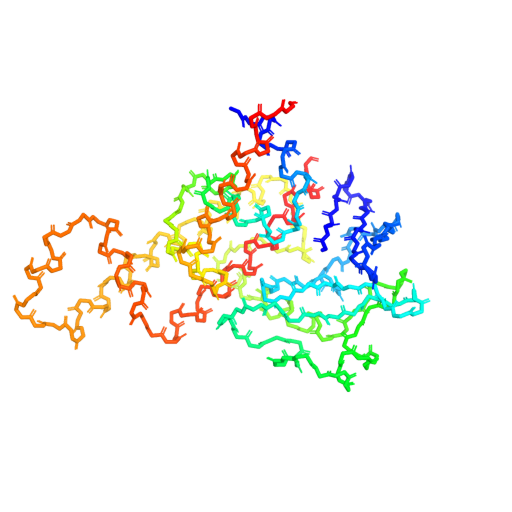95 1.00 100.00 154 ARG B N 1
ATOM 1749 C CA . ARG B 2 154 ? 28.260 -33.734 0.177 1.00 100.33 154 ARG B CA 1
ATOM 1750 C C . ARG B 2 154 ? 27.215 -32.638 -0.035 1.00 98.33 154 ARG B C 1
ATOM 1751 O O . ARG B 2 154 ? 27.356 -31.782 -0.917 1.00 98.15 154 ARG B O 1
ATOM 1753 N N . ILE B 2 155 ? 26.169 -32.662 0.786 1.00 97.14 155 ILE B N 1
ATOM 1754 C CA . ILE B 2 155 ? 25.140 -31.627 0.741 1.00 94.54 155 ILE B CA 1
ATOM 1755 C C . ILE B 2 155 ? 25.725 -30.249 1.058 1.00 88.74 155 ILE B C 1
ATOM 1756 O O . ILE B 2 155 ? 25.509 -29.293 0.312 1.00 87.55 155 ILE B O 1
ATOM 1761 N N . PHE B 2 156 ? 26.444 -30.153 2.176 1.00 78.83 156 PHE B N 1
ATOM 1762 C CA . PHE B 2 156 ? 27.145 -28.921 2.567 1.00 77.72 156 PHE B CA 1
ATOM 1763 C C . PHE B 2 156 ? 28.036 -28.442 1.418 1.00 74.52 156 PHE B C 1
ATOM 1764 O O . PHE B 2 156 ? 27.974 -27.284 1.004 1.00 72.57 156 PHE B O 1
ATOM 1772 N N . ASN B 2 157 ? 28.808 -29.381 0.884 1.00 77.65 157 ASN B N 1
ATOM 1773 C CA . ASN B 2 157 ? 29.782 -29.169 -0.177 1.00 85.05 157 ASN B CA 1
ATOM 1774 C C . ASN B 2 157 ? 29.167 -28.885 -1.536 1.00 94.81 157 ASN B C 1
ATOM 1775 O O . ASN B 2 157 ? 29.889 -28.623 -2.501 1.00 101.98 157 ASN B O 1
ATOM 1780 N N . MET B 2 158 ? 27.841 -28.987 -1.614 1.00 94.44 158 MET B N 1
ATOM 1781 C CA . MET B 2 158 ? 27.089 -28.505 -2.769 1.00 92.19 158 MET B CA 1
ATOM 1782 C C . MET B 2 158 ? 26.961 -26.958 -2.780 1.00 100.15 158 MET B C 1
ATOM 1783 O O . MET B 2 158 ? 26.532 -26.366 -3.771 1.00 100.83 158 MET B O 1
ATOM 1788 N N . LYS B 2 159 ? 27.360 -26.301 -1.694 1.00 96.82 159 LYS B N 1
ATOM 1789 C CA . LYS B 2 159 ? 27.301 -24.830 -1.635 1.00 95.24 159 LYS B CA 1
ATOM 1790 C C . LYS B 2 159 ? 28.567 -24.136 -2.136 1.00 96.10 159 LYS B C 1
ATOM 1791 O O . LYS B 2 159 ? 29.535 -24.797 -2.512 1.00 99.78 159 LYS B O 1
ATOM 1797 N N . SER B 2 160 ? 28.560 -22.802 -2.147 1.00 92.34 160 SER B N 1
ATOM 1798 C CA . SER B 2 160 ? 29.780 -22.057 -2.447 1.00 89.38 160 SER B CA 1
ATOM 1799 C C . SER B 2 160 ? 30.514 -21.833 -1.130 1.00 83.85 160 SER B C 1
ATOM 1800 O O . SER B 2 160 ? 29.953 -22.091 -0.070 1.00 79.46 160 SER B O 1
ATOM 1803 N N . GLU B 2 161 ? 31.719 -21.270 -1.183 1.00 84.75 161 GLU B N 1
ATOM 1804 C CA . GLU B 2 161 ? 32.523 -21.075 0.026 1.00 84.07 161 GLU B CA 1
ATOM 1805 C C . GLU B 2 161 ? 31.795 -20.173 1.008 1.00 78.25 161 GLU B C 1
ATOM 1806 O O . GLU B 2 161 ? 31.876 -20.344 2.237 1.00 75.81 161 GLU B O 1
ATOM 1812 N N . GLU B 2 162 ? 31.080 -19.207 0.442 1.00 76.08 162 GLU B N 1
ATOM 1813 C CA . GLU B 2 162 ? 30.343 -18.237 1.228 1.00 75.71 162 GLU B CA 1
ATOM 1814 C C . GLU B 2 162 ? 29.141 -18.853 1.939 1.00 69.88 162 GLU B C 1
ATOM 1815 O O . GLU B 2 162 ? 28.934 -18.593 3.104 1.00 64.12 162 GLU B O 1
ATOM 1821 N N . SER B 2 163 ? 28.359 -19.675 1.247 1.00 74.95 163 SER B N 1
ATOM 1822 C CA . SER B 2 163 ? 27.187 -20.309 1.863 1.00 73.92 163 SER B CA 1
ATOM 1823 C C . SER B 2 163 ? 27.591 -21.303 2.956 1.00 71.56 163 SER B C 1
ATOM 1824 O O . SER B 2 163 ? 26.892 -21.468 3.975 1.00 66.63 163 SER B O 1
ATOM 1827 N N . GLN B 2 164 ? 28.716 -21.976 2.714 1.00 72.08 164 GLN B N 1
ATOM 1828 C CA . GLN B 2 164 ? 29.319 -22.865 3.691 1.00 69.47 164 GLN B CA 1
ATOM 1829 C C . GLN B 2 164 ? 29.692 -22.073 4.935 1.00 69.75 164 GLN B C 1
ATOM 1830 O O . GLN B 2 164 ? 29.215 -22.379 6.037 1.00 68.56 164 GLN B O 1
ATOM 1836 N N . LEU B 2 165 ? 30.525 -21.040 4.750 1.00 71.93 165 LEU B N 1
ATOM 1837 C CA . LEU B 2 165 ? 30.944 -20.177 5.859 1.00 72.07 165 LEU B CA 1
ATOM 1838 C C . LEU B 2 165 ? 29.730 -19.648 6.640 1.00 72.49 165 LEU B C 1
ATOM 1839 O O . LEU B 2 165 ? 29.719 -19.637 7.872 1.00 71.64 165 LEU B O 1
ATOM 1844 N N . ASN B 2 166 ? 28.704 -19.244 5.902 1.00 74.37 166 ASN B N 1
ATOM 1845 C CA . ASN B 2 166 ? 27.466 -18.742 6.489 1.00 76.31 166 ASN B CA 1
ATOM 1846 C C . ASN B 2 166 ? 26.746 -19.773 7.350 1.00 76.12 166 ASN B C 1
ATOM 1847 O O . ASN B 2 166 ? 26.335 -19.458 8.468 1.00 73.17 166 ASN B O 1
ATOM 1852 N N . GLU B 2 167 ? 26.593 -20.999 6.841 1.00 79.97 167 GLU B N 1
ATOM 1853 C CA . GLU B 2 167 ? 25.914 -22.050 7.608 1.00 79.74 167 GLU B CA 1
ATOM 1854 C C . GLU B 2 167 ? 26.703 -22.486 8.839 1.00 78.73 167 GLU B C 1
ATOM 1855 O O . GLU B 2 167 ? 26.133 -22.698 9.910 1.00 81.27 167 GLU B O 1
ATOM 1861 N N . ALA B 2 168 ? 28.013 -22.642 8.673 1.00 75.18 168 ALA B N 1
ATOM 1862 C CA . ALA B 2 168 ? 28.892 -22.956 9.796 1.00 71.85 168 ALA B CA 1
ATOM 1863 C C . ALA B 2 168 ? 28.819 -21.870 10.894 1.00 69.97 168 ALA B C 1
ATOM 1864 O O . ALA B 2 168 ? 28.655 -22.173 12.085 1.00 68.66 168 ALA B O 1
ATOM 1866 N N . LEU B 2 169 ? 28.917 -20.608 10.489 1.00 69.21 169 LEU B N 1
ATOM 1867 C CA . LEU B 2 169 ? 28.848 -19.499 11.453 1.00 69.26 169 LEU B CA 1
ATOM 1868 C C . LEU B 2 169 ? 27.501 -19.514 12.157 1.00 73.00 169 LEU B C 1
ATOM 1869 O O . LEU B 2 169 ? 27.441 -19.452 13.377 1.00 74.60 169 LEU B O 1
ATOM 1874 N N . LYS B 2 170 ? 26.430 -19.646 11.374 1.00 75.33 170 LYS B N 1
ATOM 1875 C CA . LYS B 2 170 ? 25.069 -19.688 11.899 1.00 76.71 170 LYS B CA 1
ATOM 1876 C C . LYS B 2 170 ? 24.943 -20.694 13.037 1.00 82.22 170 LYS B C 1
ATOM 1877 O O . LYS B 2 170 ? 24.327 -20.416 14.063 1.00 83.85 170 LYS B O 1
ATOM 1879 N N . GLU B 2 171 ? 25.548 -21.859 12.830 1.00 85.48 171 GLU B N 1
ATOM 1880 C CA . GLU B 2 171 ? 25.451 -23.008 13.727 1.00 86.57 171 GLU B CA 1
ATOM 1881 C C . GLU B 2 171 ? 26.567 -23.182 14.770 1.00 80.75 171 GLU B C 1
ATOM 1882 O O . GLU B 2 171 ? 26.629 -24.218 15.433 1.00 77.12 171 GLU B O 1
ATOM 1888 N N . SER B 2 172 ? 27.471 -22.204 14.891 1.00 78.22 172 SER B N 1
ATOM 1889 C CA . SER B 2 172 ? 28.715 -22.427 15.640 1.00 75.18 172 SER B CA 1
ATOM 1890 C C . SER B 2 172 ? 28.579 -22.508 17.168 1.00 74.73 172 SER B C 1
ATOM 1891 O O . SER B 2 172 ? 27.500 -22.301 17.720 1.00 74.17 172 SER B O 1
ATOM 1894 N N . ASP B 2 173 ? 29.699 -22.800 17.833 1.00 77.69 173 ASP B N 1
ATOM 1895 C CA . ASP B 2 173 ? 29.788 -22.862 19.300 1.00 80.54 173 ASP B CA 1
ATOM 1896 C C . ASP B 2 173 ? 29.877 -21.480 19.961 1.00 79.84 173 ASP B C 1
ATOM 1897 O O . ASP B 2 173 ? 30.263 -20.510 19.311 1.00 78.59 173 ASP B O 1
ATOM 1899 N N . PHE B 2 174 ? 29.498 -21.398 21.239 1.00 81.57 174 PHE B N 1
ATOM 1900 C CA . PHE B 2 174 ? 29.579 -20.155 22.011 1.00 81.66 174 PHE B CA 1
ATOM 1901 C C . PHE B 2 174 ? 31.012 -19.612 22.077 1.00 78.22 174 PHE B C 1
ATOM 1902 O O . PHE B 2 174 ? 31.218 -18.402 22.091 1.00 75.99 174 PHE B O 1
ATOM 1910 N N . SER B 2 175 ? 31.987 -20.513 22.122 1.00 76.56 175 SER B N 1
ATOM 1911 C CA . SER B 2 175 ? 33.400 -20.142 22.078 1.00 71.79 175 SER B CA 1
ATOM 1912 C C . SER B 2 175 ? 33.721 -19.232 20.883 1.00 69.24 175 SER B C 1
ATOM 1913 O O . SER B 2 175 ? 34.384 -18.172 21.015 1.00 69.16 175 SER B O 1
ATOM 1916 N N . VAL B 2 176 ? 33.221 -19.646 19.716 1.00 68.41 176 VAL B N 1
ATOM 1917 C CA . VAL B 2 176 ? 33.374 -18.896 18.462 1.00 64.96 176 VAL B CA 1
ATOM 1918 C C . VAL B 2 176 ? 32.734 -17.519 18.592 1.00 61.67 176 VAL B C 1
ATOM 1919 O O . VAL B 2 176 ? 33.277 -16.500 18.108 1.00 60.32 176 VAL B O 1
ATOM 1923 N N . ASP B 2 177 ? 31.583 -17.508 19.267 1.00 63.58 177 ASP B N 1
ATOM 1924 C CA . ASP B 2 177 ? 30.859 -16.283 19.558 1.00 66.53 177 ASP B CA 1
ATOM 1925 C C . ASP B 2 177 ? 31.795 -15.343 20.316 1.00 62.54 177 ASP B C 1
ATOM 1926 O O . ASP B 2 177 ? 31.945 -14.189 19.936 1.00 57.96 177 ASP B O 1
ATOM 1931 N N . LEU B 2 178 ? 32.430 -15.859 21.368 1.00 59.44 178 LEU B N 1
ATOM 1932 C CA . LEU B 2 178 ? 33.367 -15.078 22.182 1.00 56.93 178 LEU B CA 1
ATOM 1933 C C . LEU B 2 178 ? 34.546 -14.508 21.386 1.00 52.58 178 LEU B C 1
ATOM 1934 O O . LEU B 2 178 ? 34.953 -13.335 21.568 1.00 47.79 178 LEU B O 1
ATOM 1939 N N . THR B 2 179 ? 35.073 -15.323 20.478 1.00 51.49 179 THR B N 1
ATOM 1940 C CA . THR B 2 179 ? 36.129 -14.845 19.583 1.00 51.13 179 THR B CA 1
ATOM 1941 C C . THR B 2 179 ? 35.694 -13.677 18.690 1.00 47.44 179 THR B C 1
ATOM 1942 O O . THR B 2 179 ? 36.426 -12.674 18.510 1.00 44.97 179 THR B O 1
ATOM 1946 N N . TYR B 2 180 ? 34.491 -13.782 18.134 1.00 44.83 180 TYR B N 1
ATOM 1947 C CA . TYR B 2 180 ? 34.007 -12.708 17.287 1.00 41.91 180 TYR B CA 1
ATOM 1948 C C . TYR B 2 180 ? 33.660 -11.447 18.080 1.00 41.42 180 TYR B C 1
ATOM 1949 O O . TYR B 2 180 ? 33.849 -10.337 17.592 1.00 38.56 180 TYR B O 1
ATOM 1958 N N . SER B 2 181 ? 33.138 -11.619 19.291 1.00 46.04 181 SER B N 1
ATOM 1959 C CA . SER B 2 181 ? 32.842 -10.494 20.184 1.00 44.26 181 SER B CA 1
ATOM 1960 C C . SER B 2 181 ? 34.127 -9.710 20.441 1.00 40.09 181 SER B C 1
ATOM 1961 O O . SER B 2 181 ? 34.202 -8.483 20.228 1.00 40.72 181 SER B O 1
ATOM 1964 N N . ASP B 2 182 ? 35.132 -10.441 20.913 1.00 41.63 182 ASP B N 1
ATOM 1965 C CA . ASP B 2 182 ? 36.431 -9.844 21.186 1.00 42.55 182 ASP B CA 1
ATOM 1966 C C . ASP B 2 182 ? 36.940 -9.089 19.981 1.00 37.37 182 ASP B C 1
ATOM 1967 O O . ASP B 2 182 ? 37.358 -7.933 20.077 1.00 37.22 182 ASP B O 1
ATOM 1972 N N . LEU B 2 183 ? 36.928 -9.751 18.830 1.00 41.41 183 LEU B N 1
ATOM 1973 C CA . LEU B 2 183 ? 37.505 -9.106 17.655 1.00 43.68 183 LEU B CA 1
ATOM 1974 C C . LEU B 2 183 ? 36.732 -7.863 17.245 1.00 41.26 183 LEU B C 1
ATOM 1975 O O . LEU B 2 183 ? 37.323 -6.856 16.806 1.00 40.41 183 LEU B O 1
ATOM 1980 N N . GLY B 2 184 ? 35.416 -7.914 17.380 1.00 35.70 184 GLY B N 1
ATOM 1981 C CA . GLY B 2 184 ? 34.617 -6.728 17.092 1.00 33.27 184 GLY B CA 1
ATOM 1982 C C . GLY B 2 184 ? 35.025 -5.550 17.989 1.00 34.61 184 GLY B C 1
ATOM 1983 O O . GLY B 2 184 ? 35.116 -4.389 17.528 1.00 32.99 184 GLY B O 1
ATOM 1984 N N . GLN B 2 185 ? 35.259 -5.812 19.274 1.00 34.84 185 GLN B N 1
ATOM 1985 C CA . GLN B 2 185 ? 35.655 -4.658 20.108 1.00 33.53 185 GLN B CA 1
ATOM 1986 C C . GLN B 2 185 ? 37.036 -4.134 19.731 1.00 37.83 185 GLN B C 1
ATOM 1987 O O . GLN B 2 185 ? 37.298 -2.904 19.729 1.00 38.16 185 GLN B O 1
ATOM 1993 N N . ILE B 2 186 ? 37.923 -5.060 19.396 1.00 39.19 186 ILE B N 1
ATOM 1994 C CA . ILE B 2 186 ? 39.245 -4.604 18.957 1.00 42.10 186 ILE B CA 1
ATOM 1995 C C . ILE B 2 186 ? 39.147 -3.745 17.677 1.00 39.91 186 ILE B C 1
ATOM 1996 O O . ILE B 2 186 ? 39.772 -2.703 17.566 1.00 40.33 186 ILE B O 1
ATOM 2001 N N . TYR B 2 187 ? 38.331 -4.178 16.726 1.00 37.69 187 TYR B N 1
ATOM 2002 C CA . TYR B 2 187 ? 38.074 -3.424 15.508 1.00 38.69 187 TYR B CA 1
ATOM 2003 C C . TYR B 2 187 ? 37.596 -2.036 15.882 1.00 36.06 187 TYR B C 1
ATOM 2004 O O . TYR B 2 187 ? 38.029 -1.030 15.286 1.00 36.44 187 TYR B O 1
ATOM 2013 N N . ASN B 2 188 ? 36.682 -1.958 16.850 1.00 34.21 188 ASN B N 1
ATOM 2014 C CA . ASN B 2 188 ? 36.186 -0.617 17.218 1.00 34.74 188 ASN B CA 1
ATOM 2015 C C . ASN B 2 188 ? 37.340 0.267 17.738 1.00 33.46 188 ASN B C 1
ATOM 2016 O O . ASN B 2 188 ? 37.438 1.464 17.412 1.00 32.54 188 ASN B O 1
ATOM 2021 N N . MET B 2 189 ? 38.196 -0.331 18.560 1.00 36.37 189 MET B N 1
ATOM 2022 C CA . MET B 2 189 ? 39.373 0.399 19.050 1.00 37.55 189 MET B CA 1
ATOM 2023 C C . MET B 2 189 ? 40.265 0.907 17.903 1.00 41.20 189 MET B C 1
ATOM 2024 O O . MET B 2 189 ? 40.659 2.084 17.849 1.00 45.92 189 MET B O 1
ATOM 2029 N N . LEU B 2 190 ? 40.600 0.009 16.988 1.00 39.86 190 LEU B N 1
ATOM 2030 C CA . LEU B 2 190 ? 41.459 0.411 15.890 1.00 39.75 190 LEU B CA 1
ATOM 2031 C C . LEU B 2 190 ? 40.806 1.534 15.101 1.00 43.25 190 LEU B C 1
ATOM 2032 O O . LEU B 2 190 ? 41.489 2.443 14.666 1.00 43.69 190 LEU B O 1
ATOM 2037 N N . LEU B 2 191 ? 39.487 1.487 14.922 1.00 37.50 191 LEU B N 1
ATOM 2038 C CA . LEU B 2 191 ? 38.825 2.585 14.220 1.00 39.04 191 LEU B CA 1
ATOM 2039 C C . LEU B 2 191 ? 38.925 3.907 14.980 1.00 38.62 191 LEU B C 1
ATOM 2040 O O . LEU B 2 191 ? 39.144 4.962 14.371 1.00 40.99 191 LEU B O 1
ATOM 2045 N N . LEU B 2 192 ? 38.771 3.877 16.303 1.00 35.48 192 LEU B N 1
ATOM 2046 C CA . LEU B 2 192 ? 38.930 5.132 17.034 1.00 37.17 192 LEU B CA 1
ATOM 2047 C C . LEU B 2 192 ? 40.356 5.673 16.787 1.00 42.12 192 LEU B C 1
ATOM 2048 O O . LEU B 2 192 ? 40.581 6.885 16.576 1.00 46.34 192 LEU B O 1
ATOM 2053 N N . MET B 2 193 ? 41.310 4.759 16.784 1.00 42.34 193 MET B N 1
ATOM 2054 C CA . MET B 2 193 ? 42.702 5.150 16.550 1.00 42.92 193 MET B CA 1
ATOM 2055 C C . MET B 2 193 ? 42.935 5.724 15.143 1.00 44.72 193 MET B C 1
ATOM 2056 O O . MET B 2 193 ? 43.651 6.724 14.972 1.00 45.13 193 MET B O 1
ATOM 2061 N N . LYS B 2 194 ? 42.329 5.094 14.145 1.00 43.41 194 LYS B N 1
ATOM 2062 C CA . LYS B 2 194 ? 42.413 5.536 12.769 1.00 48.64 194 LYS B CA 1
ATOM 2063 C C . LYS B 2 194 ? 41.922 6.958 12.703 1.00 53.63 194 LYS B C 1
ATOM 2064 O O . LYS B 2 194 ? 42.608 7.843 12.179 1.00 56.11 194 LYS B O 1
ATOM 2070 N N . LYS B 2 195 ? 40.729 7.176 13.259 1.00 49.09 195 LYS B N 1
ATOM 2071 C CA . LYS B 2 195 ? 40.099 8.485 13.172 1.00 45.90 195 LYS B CA 1
ATOM 2072 C C . LYS B 2 195 ? 40.916 9.552 13.875 1.00 46.92 195 LYS B C 1
ATOM 2073 O O . LYS B 2 195 ? 41.050 10.655 13.359 1.00 51.09 195 LYS B O 1
ATOM 2079 N N . ILE B 2 196 ? 41.459 9.239 15.049 1.00 46.98 196 ILE B N 1
ATOM 2080 C CA . ILE B 2 196 ? 42.296 10.206 15.771 1.00 46.05 196 ILE B CA 1
ATOM 2081 C C . ILE B 2 196 ? 43.596 10.513 15.003 1.00 54.74 196 ILE B C 1
ATOM 2082 O O . ILE B 2 196 ? 44.170 11.616 15.079 1.00 50.68 196 ILE B O 1
ATOM 2087 N N . SER B 2 197 ? 44.081 9.523 14.271 1.00 57.79 197 SER B N 1
ATOM 2088 C CA . SER B 2 197 ? 45.364 9.701 13.616 1.00 64.49 197 SER B CA 1
ATOM 2089 C C . SE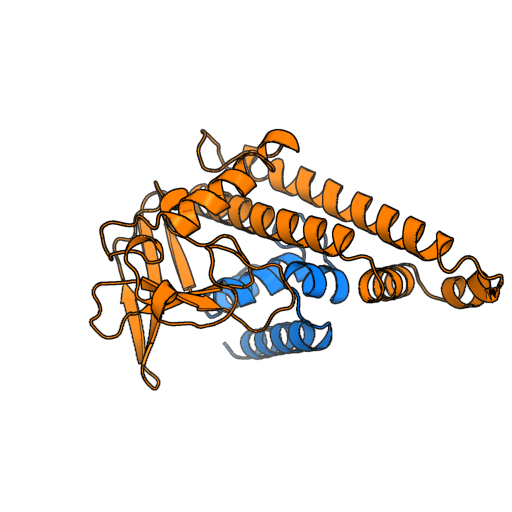R B 2 197 ? 45.278 10.236 12.167 1.00 68.98 197 SER B C 1
ATOM 2090 O O . SER B 2 197 ? 46.304 10.381 11.503 1.00 74.26 197 SER B O 1
ATOM 2093 N N . LYS B 2 198 ? 44.067 10.531 11.692 1.00 67.61 198 LYS B N 1
ATOM 2094 C CA . LYS B 2 198 ? 43.857 10.987 10.316 1.00 68.28 198 LYS B CA 1
ATOM 2095 C C . LYS B 2 198 ? 44.604 12.293 9.980 1.00 73.01 198 LYS B C 1
ATOM 2096 O O . LYS B 2 198 ? 44.858 13.129 10.855 1.00 72.62 198 LYS B O 1
#